Protein AF-A0A553FG33-F1 (afdb_monomer)

Solvent-accessible surface area (backbone atoms only — not comparable to full-atom values): 14093 Å² total; per-residue (Å²): 109,74,71,56,54,51,52,52,52,52,50,52,50,56,55,48,62,77,68,65,75,82,58,58,85,47,60,23,91,91,18,37,30,97,88,77,42,59,31,67,57,24,66,72,48,78,48,77,47,70,30,92,90,39,83,66,23,36,32,38,37,44,29,20,32,55,81,32,60,78,87,62,93,78,72,82,47,64,59,41,28,41,35,40,36,29,19,47,82,78,80,85,53,61,56,29,32,32,40,39,35,40,57,96,66,24,40,39,38,33,35,62,29,67,60,96,56,78,74,102,56,71,69,85,77,86,64,68,46,68,36,68,24,49,47,32,56,95,87,57,93,61,84,36,60,33,74,41,92,70,32,34,39,38,34,31,73,38,73,47,85,68,76,42,41,52,67,57,50,51,35,29,52,34,35,56,35,43,76,72,71,44,95,57,80,74,50,96,77,56,78,45,92,86,76,55,76,59,53,48,88,67,78,61,87,79,61,56,54,69,44,66,75,19,22,19,36,34,40,38,43,34,35,43,47,73,67,69,53,86,58,95,60,66,50,73,52,76,47,64,41,70,72,112

Structure (mmCIF, N/CA/C/O backbone):
data_AF-A0A553FG33-F1
#
_entry.id   AF-A0A553FG33-F1
#
loop_
_atom_site.group_PDB
_atom_site.id
_atom_site.type_symbol
_atom_site.label_atom_id
_atom_site.label_alt_id
_atom_site.label_comp_id
_atom_site.label_asym_id
_atom_site.label_entity_id
_atom_site.label_seq_id
_atom_site.pdbx_PDB_ins_code
_atom_site.Cartn_x
_atom_site.Cartn_y
_atom_site.Cartn_z
_atom_site.occupancy
_atom_site.B_iso_or_equiv
_atom_site.auth_seq_id
_atom_site.auth_comp_id
_atom_site.auth_asym_id
_atom_site.auth_atom_id
_atom_site.pdbx_PDB_model_num
ATOM 1 N N . MET A 1 1 ? -14.890 48.944 -16.637 1.00 65.31 1 MET A N 1
ATOM 2 C CA . MET A 1 1 ? -15.501 47.648 -16.260 1.00 65.31 1 MET A CA 1
ATOM 3 C C . MET A 1 1 ? -14.940 46.477 -17.067 1.00 65.31 1 MET A C 1
ATOM 5 O O . MET A 1 1 ? -14.286 45.647 -16.464 1.00 65.31 1 MET A O 1
ATOM 9 N N . LYS A 1 2 ? -15.056 46.432 -18.407 1.00 62.16 2 LYS A N 1
ATOM 10 C CA . LYS A 1 2 ? -14.550 45.297 -19.223 1.00 62.16 2 LYS A CA 1
ATOM 11 C C . LYS A 1 2 ? -13.050 44.976 -19.049 1.00 62.16 2 LYS A C 1
ATOM 13 O O . LYS A 1 2 ? -12.693 43.818 -18.908 1.00 62.16 2 LYS A O 1
ATOM 18 N N . LYS A 1 3 ? -12.184 45.998 -18.982 1.00 70.31 3 LYS A N 1
ATOM 19 C CA . LYS A 1 3 ? -10.731 45.824 -18.755 1.00 70.31 3 LYS A CA 1
ATOM 20 C C . LYS A 1 3 ? -10.382 45.314 -17.347 1.00 70.31 3 LYS A C 1
ATOM 22 O O . LYS A 1 3 ? -9.392 44.620 -17.187 1.00 70.31 3 LYS A O 1
ATOM 27 N N . LEU A 1 4 ? -11.208 45.643 -16.349 1.00 80.62 4 LEU A N 1
ATOM 28 C CA . LEU A 1 4 ? -11.033 45.193 -14.964 1.00 80.62 4 LEU A CA 1
ATOM 29 C C . LEU A 1 4 ? -11.436 43.718 -14.819 1.00 80.62 4 LEU A C 1
ATOM 31 O O . LEU A 1 4 ? -10.716 42.946 -14.205 1.00 80.62 4 LEU A O 1
ATOM 35 N N . ILE A 1 5 ? -12.549 43.326 -15.452 1.00 82.94 5 ILE A N 1
ATOM 36 C CA . ILE A 1 5 ? -13.019 41.933 -15.494 1.00 82.94 5 ILE A CA 1
ATOM 37 C C . ILE A 1 5 ? -11.994 41.044 -16.207 1.00 82.94 5 ILE A C 1
ATOM 39 O O . ILE A 1 5 ? -11.675 39.971 -15.713 1.00 82.94 5 ILE A O 1
ATOM 43 N N . LEU A 1 6 ? -11.425 41.513 -17.324 1.00 81.62 6 LEU A N 1
ATOM 44 C CA . LEU A 1 6 ? -10.378 40.778 -18.035 1.00 81.62 6 LEU A CA 1
ATOM 45 C C . LEU A 1 6 ? -9.100 40.634 -17.192 1.00 81.62 6 LEU A C 1
ATOM 47 O O . LEU A 1 6 ? -8.521 39.556 -17.155 1.00 81.62 6 LEU A O 1
ATOM 51 N N . GLY A 1 7 ? -8.688 41.689 -16.480 1.00 85.81 7 GLY A N 1
ATOM 52 C CA . GLY A 1 7 ? -7.535 41.628 -15.577 1.00 85.81 7 GLY A CA 1
ATOM 53 C C . GLY A 1 7 ? -7.727 40.634 -14.428 1.00 85.81 7 GLY A C 1
ATOM 54 O O . GLY A 1 7 ? -6.824 39.856 -14.142 1.00 85.81 7 GLY A O 1
ATOM 55 N N . LEU A 1 8 ? -8.917 40.608 -13.819 1.00 85.50 8 LEU A N 1
ATOM 56 C CA . LEU A 1 8 ? -9.257 39.653 -12.758 1.00 85.50 8 LEU A CA 1
ATOM 57 C C . LEU A 1 8 ? -9.347 38.213 -13.277 1.00 85.50 8 LEU A C 1
ATOM 59 O O . LEU A 1 8 ? -8.875 37.304 -12.605 1.00 85.50 8 LEU A O 1
ATOM 63 N N . ALA A 1 9 ? -9.896 38.002 -14.476 1.00 81.56 9 ALA A N 1
ATOM 64 C CA . ALA A 1 9 ? -9.969 36.679 -15.092 1.00 81.56 9 ALA A CA 1
ATOM 65 C C . ALA A 1 9 ? -8.578 36.121 -15.434 1.00 81.56 9 ALA A C 1
ATOM 67 O O . ALA A 1 9 ? -8.308 34.958 -15.161 1.00 81.56 9 ALA A O 1
ATOM 68 N N . VAL A 1 10 ? -7.678 36.952 -15.976 1.00 84.81 10 VAL A N 1
ATOM 69 C CA . VAL A 1 10 ? -6.287 36.552 -16.254 1.00 84.81 10 VAL A CA 1
ATOM 70 C C . VAL A 1 10 ? -5.537 36.260 -14.958 1.00 84.81 10 VAL A C 1
ATOM 72 O O . VAL A 1 10 ? -4.824 35.268 -14.884 1.00 84.81 10 VAL A O 1
ATOM 75 N N . MET A 1 11 ? -5.725 37.080 -13.923 1.00 82.44 11 MET A N 1
ATOM 76 C CA . MET A 1 11 ? -5.096 36.847 -12.625 1.00 82.44 11 MET A CA 1
ATOM 77 C C . MET A 1 11 ? -5.589 35.547 -11.984 1.00 82.44 11 MET A C 1
ATOM 79 O O . MET A 1 11 ? -4.760 34.775 -11.527 1.00 82.44 11 MET A O 1
ATOM 83 N N . ALA A 1 12 ? -6.897 35.267 -12.040 1.00 79.38 12 ALA A N 1
ATOM 84 C CA . ALA A 1 12 ? -7.474 34.009 -11.573 1.00 79.38 12 ALA A CA 1
ATOM 85 C C . ALA A 1 12 ? -6.917 32.792 -12.335 1.00 79.38 12 ALA A C 1
ATOM 87 O O . ALA A 1 12 ? -6.575 31.796 -11.705 1.00 79.38 12 ALA A O 1
ATOM 88 N N . LEU A 1 13 ? -6.763 32.895 -13.663 1.00 78.75 13 LEU A N 1
ATOM 89 C CA . LEU A 1 13 ? -6.174 31.847 -14.508 1.00 78.75 13 LEU A CA 1
ATOM 90 C C . LEU A 1 13 ? -4.700 31.589 -14.174 1.00 78.75 13 LEU A C 1
ATOM 92 O O . LEU A 1 13 ? -4.296 30.440 -14.011 1.00 78.75 13 LEU A O 1
ATOM 96 N N . VAL A 1 14 ? -3.908 32.654 -14.025 1.00 77.56 14 VAL A N 1
ATOM 97 C CA . VAL A 1 14 ? -2.491 32.557 -13.647 1.00 77.56 14 VAL A CA 1
ATOM 98 C C . VAL A 1 14 ? -2.345 31.967 -12.248 1.00 77.56 14 VAL A C 1
ATOM 100 O O . VAL A 1 14 ? -1.516 31.086 -12.055 1.00 77.56 14 VAL A O 1
ATOM 103 N N . THR A 1 15 ? -3.173 32.381 -11.283 1.00 70.88 15 THR A N 1
ATOM 104 C CA . THR A 1 15 ? -3.152 31.772 -9.949 1.00 70.88 15 THR A CA 1
ATOM 105 C C . THR A 1 15 ? -3.591 30.315 -9.996 1.00 70.88 15 THR A C 1
ATOM 107 O O . THR A 1 15 ? -2.937 29.493 -9.378 1.00 70.88 15 THR A O 1
ATOM 110 N N . SER A 1 16 ? -4.623 29.953 -10.768 1.00 63.88 16 SER A N 1
ATOM 111 C CA . SER A 1 16 ? -5.058 28.554 -10.869 1.00 63.88 16 SER A CA 1
ATOM 112 C C . SER A 1 16 ? -4.004 27.654 -11.515 1.00 63.88 16 SER A C 1
ATOM 114 O O . SER A 1 16 ? -3.802 26.543 -11.047 1.00 63.88 16 SER A O 1
ATOM 116 N N . GLY A 1 17 ? -3.267 28.144 -12.520 1.00 60.38 17 GLY A N 1
ATOM 117 C CA . GLY A 1 17 ? -2.183 27.386 -13.152 1.00 60.38 17 GLY A CA 1
ATOM 118 C C . GLY A 1 17 ? -0.986 27.119 -12.232 1.00 60.38 17 GLY A C 1
ATOM 119 O O . GLY A 1 17 ? -0.249 26.176 -12.479 1.00 60.38 17 GLY A O 1
ATOM 120 N N . LEU A 1 18 ? -0.811 27.899 -11.158 1.00 62.16 18 LEU A N 1
ATOM 121 C CA . LEU A 1 18 ? 0.213 27.651 -10.133 1.00 62.16 18 LEU A CA 1
ATOM 122 C C . LEU A 1 18 ? -0.193 26.568 -9.117 1.00 62.16 18 LEU A C 1
ATOM 124 O O . LEU A 1 18 ? 0.662 26.107 -8.369 1.00 62.16 18 LEU A O 1
ATOM 128 N N . TYR A 1 19 ? -1.473 26.180 -9.075 1.00 58.72 19 TYR A N 1
ATOM 129 C CA . TYR A 1 19 ? -2.010 25.178 -8.140 1.00 58.72 19 TYR A CA 1
ATOM 130 C C . TYR A 1 19 ? -2.533 23.912 -8.832 1.00 58.72 19 TYR A C 1
ATOM 132 O O . TYR A 1 19 ? -2.988 22.993 -8.158 1.00 58.72 19 TYR A O 1
ATOM 140 N N . LEU A 1 20 ? -2.471 23.844 -10.164 1.00 55.69 20 LEU A N 1
ATOM 141 C 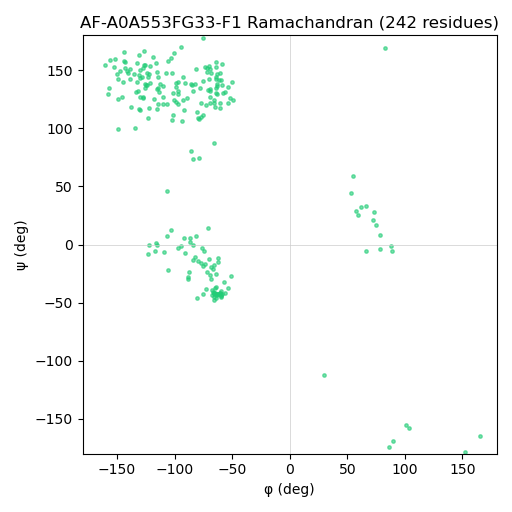CA . LEU A 1 20 ? -2.741 22.623 -10.916 1.00 55.69 20 LEU A CA 1
ATOM 142 C C . LEU A 1 20 ? -1.451 21.813 -10.997 1.00 55.69 20 LEU A C 1
ATOM 144 O O . LEU A 1 20 ? -0.731 21.880 -11.991 1.00 55.69 20 LEU A O 1
ATOM 148 N N . ILE A 1 21 ? -1.150 21.083 -9.928 1.00 58.88 21 ILE A N 1
ATOM 149 C CA . ILE A 1 21 ? -0.083 20.091 -9.958 1.00 58.88 21 ILE A CA 1
ATOM 150 C C . ILE A 1 21 ? -0.729 18.753 -10.298 1.00 58.88 21 ILE A C 1
ATOM 152 O O . ILE A 1 21 ? -1.477 18.195 -9.500 1.00 58.88 21 ILE A O 1
ATOM 156 N N . GLY A 1 22 ? -0.504 18.301 -11.529 1.00 52.34 22 GLY A N 1
ATOM 157 C CA . GLY A 1 22 ? -0.726 16.910 -11.893 1.00 52.34 22 GLY A CA 1
ATOM 158 C C . GLY A 1 22 ? 0.447 16.096 -11.370 1.00 52.34 22 GLY A C 1
ATOM 159 O O . GLY A 1 22 ? 1.591 16.524 -11.500 1.00 52.34 22 GLY A O 1
ATOM 160 N N . ALA A 1 23 ? 0.137 14.970 -10.757 1.00 52.75 23 ALA A N 1
ATOM 161 C CA . ALA A 1 23 ? 1.090 14.009 -10.251 1.00 52.75 23 ALA A CA 1
ATOM 162 C C . ALA A 1 23 ? 0.737 12.656 -10.857 1.00 52.75 23 ALA A C 1
ATOM 164 O O . ALA A 1 23 ? -0.442 12.293 -10.864 1.00 52.75 23 ALA A O 1
ATOM 165 N N . ASP A 1 24 ? 1.732 11.931 -11.347 1.00 51.56 24 ASP A N 1
ATOM 166 C CA . ASP A 1 24 ? 1.637 10.489 -11.522 1.00 51.56 24 ASP A CA 1
ATOM 167 C C . ASP A 1 24 ? 2.661 9.817 -10.596 1.00 51.56 24 ASP A C 1
ATOM 169 O O . ASP A 1 24 ? 3.655 10.437 -10.227 1.00 51.56 24 ASP A O 1
ATOM 173 N N . HIS A 1 25 ? 2.332 8.612 -10.123 1.00 65.12 25 HIS A N 1
ATOM 174 C CA . HIS A 1 25 ? 3.152 7.750 -9.261 1.00 65.12 25 HIS A CA 1
ATOM 175 C C . HIS A 1 25 ? 4.120 8.498 -8.310 1.00 65.12 25 HIS A C 1
ATOM 177 O O . HIS A 1 25 ? 3.677 9.203 -7.401 1.00 65.12 25 HIS A O 1
ATOM 183 N N . ILE A 1 26 ? 5.434 8.365 -8.547 1.00 65.00 26 ILE A N 1
ATOM 184 C CA . ILE A 1 26 ? 6.531 8.936 -7.751 1.00 65.00 26 ILE A CA 1
ATOM 185 C C . ILE A 1 26 ? 6.712 10.449 -7.968 1.00 65.00 26 ILE A C 1
ATOM 187 O O . ILE A 1 26 ? 7.321 11.121 -7.138 1.00 65.00 26 ILE A O 1
ATOM 191 N N . ASP A 1 27 ? 6.168 11.002 -9.056 1.00 55.69 27 ASP A N 1
ATOM 192 C CA . ASP A 1 27 ? 6.261 12.421 -9.417 1.00 55.69 27 ASP A CA 1
ATOM 193 C C . ASP A 1 27 ? 5.228 13.287 -8.673 1.00 55.69 27 ASP A C 1
ATOM 195 O O . ASP A 1 27 ? 5.110 14.497 -8.919 1.00 55.69 27 ASP A O 1
ATOM 199 N N . ALA A 1 28 ? 4.494 12.710 -7.711 1.00 63.22 28 ALA A N 1
ATOM 200 C CA . ALA A 1 28 ? 3.672 13.510 -6.822 1.00 63.22 28 ALA A CA 1
ATOM 201 C C . ALA A 1 28 ? 4.529 14.443 -5.954 1.00 63.22 28 ALA A C 1
ATOM 203 O O . ALA A 1 28 ? 5.534 14.028 -5.363 1.00 63.22 28 ALA A O 1
ATOM 204 N N . PRO A 1 29 ? 4.141 15.727 -5.822 1.00 58.47 29 PRO A N 1
ATOM 205 C CA . PRO A 1 29 ? 4.843 16.643 -4.940 1.00 58.47 29 PRO A CA 1
ATOM 206 C C . PRO A 1 29 ? 4.940 16.057 -3.534 1.00 58.47 29 PRO A C 1
ATOM 208 O O . PRO A 1 29 ? 3.919 15.802 -2.902 1.00 58.47 29 PRO A O 1
ATOM 211 N N . ALA A 1 30 ? 6.173 15.913 -3.048 1.00 64.00 30 ALA A N 1
ATOM 212 C CA . ALA A 1 30 ? 6.521 15.415 -1.716 1.00 64.00 30 ALA A CA 1
ATOM 213 C C . ALA A 1 30 ? 6.472 13.891 -1.485 1.00 64.00 30 ALA A C 1
ATOM 215 O O . ALA A 1 30 ? 6.684 13.497 -0.340 1.00 64.00 30 ALA A O 1
ATOM 216 N N . VAL A 1 31 ? 6.288 13.047 -2.515 1.00 68.06 31 VAL A N 1
ATOM 217 C CA . VAL A 1 31 ? 6.378 11.576 -2.348 1.00 68.06 31 VAL A CA 1
ATOM 218 C C . VAL A 1 31 ? 7.658 10.959 -2.921 1.00 68.06 31 VAL A C 1
ATOM 220 O O . VAL A 1 31 ? 8.089 9.924 -2.425 1.00 68.06 31 VAL A O 1
ATOM 223 N N . GLY A 1 32 ? 8.339 11.610 -3.867 1.00 64.94 32 GLY A N 1
ATOM 224 C CA . GLY A 1 32 ? 9.633 11.143 -4.365 1.00 64.94 32 GLY A CA 1
ATOM 225 C C . GLY A 1 32 ? 10.077 11.811 -5.665 1.00 64.94 32 GLY A C 1
ATOM 226 O O . GLY A 1 32 ? 9.586 12.871 -6.050 1.00 64.94 32 GLY A O 1
ATOM 227 N N . SER A 1 33 ? 11.075 11.202 -6.303 1.00 66.88 33 SER A N 1
ATOM 228 C CA . SER A 1 33 ? 11.439 11.385 -7.714 1.00 66.88 33 SER A CA 1
ATOM 229 C C . SER A 1 33 ? 12.275 10.185 -8.139 1.00 66.88 33 SER A C 1
ATOM 231 O O . SER A 1 33 ? 13.010 9.635 -7.319 1.00 66.88 33 SER A O 1
ATOM 233 N N . LEU A 1 34 ? 12.286 9.858 -9.433 1.00 61.75 34 LEU A N 1
ATOM 234 C CA . LEU A 1 34 ? 13.209 8.866 -9.993 1.00 61.75 34 LEU A CA 1
ATOM 235 C C . LEU A 1 34 ? 14.686 9.124 -9.617 1.00 61.75 34 LEU A C 1
ATOM 237 O O . LEU A 1 34 ? 15.481 8.197 -9.532 1.00 61.75 34 LEU A O 1
ATOM 241 N N . THR A 1 35 ? 15.063 10.382 -9.357 1.00 61.16 35 THR A N 1
ATOM 242 C CA . THR A 1 35 ? 16.445 10.758 -8.996 1.00 61.16 35 THR A CA 1
ATOM 243 C C . THR A 1 35 ? 16.748 10.700 -7.500 1.00 61.16 35 THR A C 1
ATOM 245 O O . THR A 1 35 ? 17.904 10.519 -7.120 1.00 61.16 35 THR A O 1
ATOM 248 N N . THR A 1 36 ? 15.741 10.889 -6.645 1.00 66.38 36 THR A N 1
ATOM 249 C CA . THR A 1 36 ? 15.911 10.952 -5.183 1.00 66.38 36 THR A CA 1
ATOM 250 C C . THR A 1 36 ? 15.355 9.731 -4.459 1.00 66.38 36 THR A C 1
ATOM 252 O O . THR A 1 36 ? 15.560 9.617 -3.254 1.00 66.38 36 THR A O 1
ATOM 255 N N . GLY A 1 37 ? 14.679 8.836 -5.180 1.00 67.31 37 GLY A N 1
ATOM 256 C CA . GLY A 1 37 ? 13.988 7.681 -4.627 1.00 67.31 37 GLY A CA 1
ATOM 257 C C . GLY A 1 37 ? 12.594 8.010 -4.091 1.00 67.31 37 GLY A C 1
ATOM 258 O O . GLY A 1 37 ? 12.194 9.174 -3.970 1.00 67.31 37 GLY A O 1
ATOM 259 N N . SER A 1 38 ? 11.871 6.934 -3.801 1.00 75.44 38 SER A N 1
ATOM 260 C CA . SER A 1 38 ? 10.546 6.902 -3.187 1.00 75.44 38 SER A CA 1
ATOM 261 C C . SER A 1 38 ? 10.644 7.208 -1.684 1.00 75.44 38 SER A C 1
ATOM 263 O O . SER A 1 38 ? 11.590 6.786 -1.015 1.00 75.44 38 SER A O 1
ATOM 265 N N . THR A 1 39 ? 9.701 7.973 -1.134 1.00 84.06 39 THR A N 1
ATOM 266 C CA . THR A 1 39 ? 9.605 8.220 0.317 1.00 84.06 39 THR A CA 1
ATOM 267 C C . THR A 1 39 ? 8.640 7.234 0.970 1.00 84.06 39 THR A C 1
ATOM 269 O O . THR A 1 39 ? 7.858 6.572 0.300 1.00 84.06 39 THR A O 1
ATOM 272 N N . ALA A 1 40 ? 8.601 7.188 2.304 1.00 85.75 40 ALA A N 1
ATOM 273 C CA . ALA A 1 40 ? 7.579 6.411 3.006 1.00 85.75 40 ALA A CA 1
ATOM 274 C C . ALA A 1 40 ? 6.140 6.901 2.726 1.00 85.75 40 ALA A C 1
ATOM 276 O O . ALA A 1 40 ? 5.197 6.179 3.024 1.00 85.75 40 ALA A O 1
ATOM 277 N N . ALA A 1 41 ? 5.932 8.100 2.175 1.00 88.44 41 ALA A N 1
ATOM 278 C CA . ALA A 1 41 ? 4.603 8.559 1.771 1.00 88.44 41 ALA A CA 1
ATOM 279 C C . ALA A 1 41 ? 4.195 8.071 0.369 1.00 88.44 41 ALA A C 1
ATOM 281 O O . ALA A 1 41 ? 3.027 8.173 0.016 1.00 88.44 41 ALA A O 1
ATOM 282 N N . ASP A 1 42 ? 5.126 7.550 -0.429 1.00 88.50 42 ASP A N 1
ATOM 283 C CA . ASP A 1 42 ? 4.847 7.077 -1.783 1.00 88.50 42 ASP A CA 1
ATOM 284 C C . ASP A 1 42 ? 4.217 5.689 -1.746 1.00 88.50 42 ASP A C 1
ATOM 286 O O . ASP A 1 42 ? 4.870 4.701 -1.401 1.00 88.50 42 ASP A O 1
ATOM 290 N N . ILE A 1 43 ? 2.930 5.637 -2.073 1.00 90.56 43 ILE A N 1
ATOM 291 C CA . ILE A 1 43 ? 2.188 4.391 -2.227 1.00 90.56 43 ILE A CA 1
ATOM 292 C C . ILE A 1 43 ? 2.511 3.835 -3.605 1.00 90.56 43 ILE A C 1
ATOM 294 O O . ILE A 1 43 ? 2.122 4.425 -4.611 1.00 90.56 43 ILE A O 1
ATOM 298 N N . THR A 1 44 ? 3.182 2.687 -3.644 1.00 88.50 44 THR A N 1
ATOM 299 C CA . THR A 1 44 ? 3.508 2.022 -4.909 1.00 88.50 44 THR A CA 1
ATOM 300 C C . THR A 1 44 ? 2.308 1.239 -5.415 1.00 88.50 44 THR A C 1
ATOM 302 O O . THR A 1 44 ? 1.906 1.382 -6.565 1.00 88.50 44 THR A O 1
ATOM 305 N N . ASP A 1 45 ? 1.662 0.479 -4.524 1.00 90.38 45 ASP A N 1
ATOM 306 C CA . ASP A 1 45 ? 0.571 -0.417 -4.890 1.00 90.38 45 ASP A CA 1
ATOM 307 C C . ASP A 1 45 ? -0.466 -0.554 -3.781 1.00 90.38 45 ASP A C 1
ATOM 309 O O . ASP A 1 45 ? -0.167 -0.548 -2.581 1.00 90.38 45 ASP A O 1
ATOM 313 N N . TYR A 1 46 ? -1.707 -0.773 -4.207 1.00 94.94 46 TYR A N 1
ATOM 314 C CA . TYR A 1 46 ? -2.824 -1.077 -3.329 1.00 94.94 46 TYR A CA 1
ATOM 315 C C . TYR A 1 46 ? -3.578 -2.309 -3.818 1.00 94.94 46 TYR A C 1
ATOM 317 O O . TYR A 1 46 ? -4.033 -2.369 -4.961 1.00 94.94 46 TYR A O 1
ATOM 325 N N . PHE A 1 47 ? -3.763 -3.277 -2.921 1.00 96.06 47 PHE A N 1
ATOM 326 C CA . PHE A 1 47 ? -4.512 -4.499 -3.194 1.00 96.06 47 PHE A CA 1
ATOM 327 C C . PHE A 1 47 ? -5.682 -4.633 -2.222 1.00 96.06 47 PHE A C 1
ATOM 329 O O . PHE A 1 47 ? -5.538 -4.409 -1.020 1.00 96.06 47 PHE A O 1
ATOM 336 N N . ALA A 1 48 ? -6.829 -5.070 -2.737 1.00 97.06 48 ALA A N 1
ATOM 337 C CA . ALA A 1 48 ? -8.013 -5.392 -1.951 1.00 97.06 48 ALA A CA 1
ATOM 338 C C . ALA A 1 48 ? -8.644 -6.679 -2.492 1.00 97.06 48 ALA A C 1
ATOM 340 O O . ALA A 1 48 ? -9.046 -6.738 -3.655 1.00 97.06 48 ALA A O 1
ATOM 341 N N . PHE A 1 49 ? -8.711 -7.729 -1.674 1.00 96.81 49 PHE A N 1
ATOM 342 C CA . PHE A 1 49 ? -9.207 -9.036 -2.112 1.00 96.81 49 PHE A CA 1
ATOM 343 C C . PHE A 1 49 ? -9.837 -9.838 -0.971 1.00 96.81 49 PHE A C 1
ATOM 345 O O . PHE A 1 49 ? -9.604 -9.585 0.208 1.00 96.81 49 PHE A O 1
ATOM 352 N N . GLU A 1 50 ? -10.670 -10.820 -1.312 1.00 96.94 50 GLU A N 1
ATOM 353 C CA . GLU A 1 50 ? -11.184 -11.790 -0.341 1.00 96.94 50 GLU A CA 1
ATOM 354 C C . GLU A 1 50 ? -10.054 -12.705 0.134 1.00 96.94 50 GLU A C 1
ATOM 356 O O . GLU A 1 50 ? -9.316 -13.252 -0.685 1.00 96.94 50 GLU A O 1
ATOM 361 N N . SER A 1 51 ? -9.929 -12.893 1.450 1.00 97.69 51 SER A N 1
ATOM 362 C CA . SER A 1 51 ? -8.870 -13.734 2.009 1.00 97.69 51 SER A CA 1
ATOM 363 C C . SER A 1 51 ? -9.005 -15.174 1.491 1.00 97.69 51 SER A C 1
ATOM 365 O O . SER A 1 51 ? -10.025 -15.823 1.737 1.00 97.69 51 SER A O 1
ATOM 367 N N . PRO A 1 52 ? -7.975 -15.733 0.826 1.00 97.00 52 PRO A N 1
ATOM 368 C CA . PRO A 1 52 ? -8.019 -17.118 0.356 1.00 97.00 52 PRO A CA 1
ATOM 369 C C . PRO A 1 52 ? -7.998 -18.125 1.515 1.00 97.00 52 PRO A C 1
ATOM 371 O O . PRO A 1 5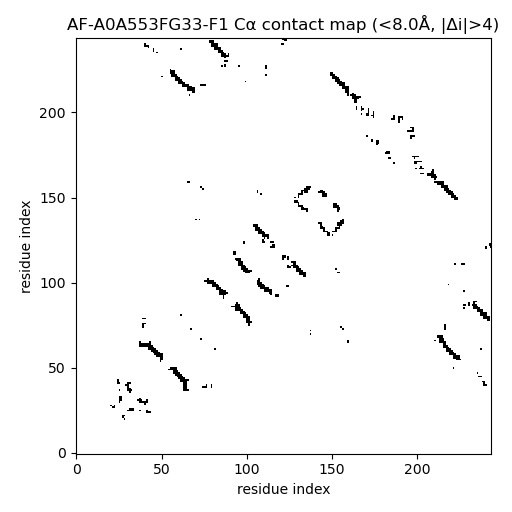2 ? -8.379 -19.281 1.340 1.00 97.00 52 PRO A O 1
ATOM 374 N N . ALA A 1 53 ? -7.549 -17.699 2.701 1.00 96.94 53 ALA A N 1
ATOM 375 C CA . ALA A 1 53 ? -7.542 -18.508 3.914 1.00 96.94 53 ALA A CA 1
ATOM 376 C C . ALA A 1 53 ? -8.860 -18.406 4.701 1.00 96.94 53 ALA A C 1
ATOM 378 O O . ALA A 1 53 ? -9.183 -19.317 5.467 1.00 96.94 53 ALA A O 1
ATOM 379 N N . ASN A 1 54 ? -9.617 -17.318 4.522 1.00 97.25 54 ASN A N 1
ATOM 380 C CA . ASN A 1 54 ? -10.882 -17.084 5.204 1.00 97.25 54 ASN A CA 1
ATOM 381 C C . ASN A 1 54 ? -11.852 -16.259 4.342 1.00 97.25 54 ASN A C 1
ATOM 383 O O . ASN A 1 54 ? -11.819 -15.032 4.350 1.00 97.25 54 ASN A O 1
ATOM 387 N N . SER A 1 55 ? -12.796 -16.926 3.678 1.00 96.81 55 SER A N 1
ATOM 388 C CA . SER A 1 55 ? -13.788 -16.275 2.810 1.00 96.81 55 SER A CA 1
ATOM 389 C C . SER A 1 55 ? -14.721 -15.289 3.528 1.00 96.81 55 SER A C 1
ATOM 391 O O . SER A 1 55 ? -15.441 -14.543 2.866 1.00 96.81 55 SER A O 1
ATOM 393 N N . ASP A 1 56 ? -14.741 -15.265 4.864 1.00 96.81 56 ASP A N 1
ATOM 394 C CA . ASP A 1 56 ? -15.501 -14.285 5.650 1.00 96.81 56 ASP A CA 1
ATOM 395 C C . ASP A 1 56 ? -14.721 -12.985 5.905 1.00 96.81 56 ASP A C 1
ATOM 397 O O . ASP A 1 56 ? -15.246 -12.077 6.553 1.00 96.81 56 ASP A O 1
ATOM 401 N N . ASN A 1 57 ? -13.504 -12.865 5.367 1.00 98.12 57 ASN A N 1
ATOM 402 C CA . ASN A 1 57 ? -12.630 -11.709 5.525 1.00 98.12 57 ASN A CA 1
ATOM 403 C C . ASN A 1 57 ? -12.245 -11.070 4.180 1.00 98.12 57 ASN A C 1
ATOM 405 O O . ASN A 1 57 ? -12.169 -11.734 3.142 1.00 98.12 57 ASN A O 1
ATOM 409 N N . TYR A 1 58 ? -11.940 -9.774 4.227 1.00 98.00 58 TYR A N 1
ATOM 410 C CA . TYR A 1 58 ? -11.197 -9.069 3.182 1.00 98.00 58 TYR A CA 1
ATOM 411 C C . TYR A 1 58 ? -9.787 -8.745 3.671 1.00 98.00 58 TYR A C 1
ATOM 413 O O . TYR A 1 58 ? -9.586 -8.491 4.858 1.00 98.00 58 TYR A O 1
ATOM 421 N N . VAL A 1 59 ? -8.832 -8.736 2.747 1.00 98.50 59 VAL A N 1
ATOM 422 C CA . VAL A 1 59 ? -7.445 -8.326 2.955 1.00 98.50 59 VAL A CA 1
ATOM 423 C C . VAL A 1 59 ? -7.196 -7.058 2.159 1.00 98.50 59 VAL A C 1
ATOM 425 O O . VAL A 1 59 ? -7.503 -6.999 0.969 1.00 98.50 59 VAL A O 1
ATOM 428 N N . PHE A 1 60 ? -6.608 -6.075 2.825 1.00 98.62 60 PHE A N 1
ATOM 429 C CA . PHE A 1 60 ? -6.094 -4.858 2.225 1.00 98.62 60 PHE A CA 1
ATOM 430 C C . PHE A 1 60 ? -4.579 -4.818 2.382 1.00 98.62 60 PHE A C 1
ATOM 432 O O . PHE A 1 60 ? -4.062 -5.096 3.467 1.00 98.62 60 PHE A O 1
ATOM 439 N N . VAL A 1 61 ? -3.876 -4.465 1.312 1.00 98.19 61 VAL A N 1
ATOM 440 C CA . VAL A 1 61 ? -2.419 -4.325 1.299 1.00 98.19 61 VAL A CA 1
ATOM 441 C C . VAL A 1 61 ? -2.074 -2.955 0.743 1.00 98.19 61 VAL A C 1
ATOM 443 O O . VAL A 1 61 ? -2.544 -2.607 -0.334 1.00 98.19 61 VAL A O 1
ATOM 446 N N . CYS A 1 62 ? -1.268 -2.199 1.480 1.00 97.25 62 CYS A N 1
ATOM 447 C CA . CYS A 1 62 ? -0.658 -0.955 1.025 1.00 97.25 62 CYS A CA 1
ATOM 448 C C . CYS A 1 62 ? 0.856 -1.161 0.984 1.00 97.25 62 CYS A C 1
ATOM 450 O O . CYS A 1 62 ? 1.458 -1.424 2.032 1.00 97.25 62 CYS A O 1
ATOM 452 N N . ASN A 1 63 ? 1.433 -1.080 -0.211 1.00 95.19 63 ASN A N 1
ATOM 453 C CA . ASN A 1 63 ? 2.872 -1.094 -0.426 1.00 95.19 63 ASN A CA 1
ATOM 454 C C . ASN A 1 63 ? 3.386 0.337 -0.559 1.00 95.19 63 ASN A C 1
ATOM 456 O O . ASN A 1 63 ? 2.735 1.181 -1.175 1.00 95.19 63 ASN A O 1
ATOM 460 N N . VAL A 1 64 ? 4.546 0.601 0.030 1.00 92.62 64 VAL A N 1
ATOM 461 C CA . VAL A 1 64 ? 5.197 1.911 0.029 1.00 92.62 64 VAL A CA 1
ATOM 462 C C . VAL A 1 64 ? 6.703 1.750 -0.062 1.00 92.62 64 VAL A C 1
ATOM 464 O O . VAL A 1 64 ? 7.228 0.721 0.359 1.00 92.62 64 VAL A O 1
ATOM 467 N N . LEU A 1 65 ? 7.415 2.784 -0.510 1.00 87.81 65 LEU A N 1
ATOM 468 C CA . LEU A 1 65 ? 8.883 2.751 -0.569 1.00 87.81 65 LEU A CA 1
ATOM 469 C C . LEU A 1 65 ? 9.376 1.534 -1.388 1.00 87.81 65 LEU A C 1
ATOM 471 O O . LEU A 1 65 ? 10.062 0.645 -0.880 1.00 87.81 65 LEU A O 1
ATOM 475 N N . GLY A 1 66 ? 8.953 1.462 -2.652 1.00 85.19 66 GLY A N 1
ATOM 476 C CA . GLY A 1 66 ? 9.322 0.371 -3.561 1.00 85.19 66 GLY A CA 1
ATOM 477 C C . GLY A 1 66 ? 10.751 0.470 -4.087 1.00 85.19 66 GLY A C 1
ATOM 478 O O . GLY A 1 66 ? 11.471 1.436 -3.817 1.00 85.19 66 GLY A O 1
ATOM 479 N N . LEU A 1 67 ? 11.138 -0.535 -4.876 1.00 82.94 67 LEU A N 1
ATOM 480 C CA . LEU A 1 67 ? 12.443 -0.630 -5.544 1.00 82.94 67 LEU A CA 1
ATOM 481 C C . LEU A 1 67 ? 13.656 -0.583 -4.592 1.00 82.94 67 LEU A C 1
ATOM 483 O O . LEU A 1 67 ? 14.738 -0.128 -4.969 1.00 82.94 67 LEU A O 1
ATOM 487 N N . SER A 1 68 ? 13.492 -1.051 -3.353 1.00 86.69 68 SER A N 1
ATOM 488 C CA . SER A 1 68 ? 14.576 -1.099 -2.364 1.00 86.69 68 SER A CA 1
ATOM 489 C C . SER A 1 68 ? 15.454 -2.328 -2.566 1.00 86.69 68 SER A C 1
ATOM 491 O O . SER A 1 68 ? 14.942 -3.428 -2.787 1.00 86.69 68 SER A O 1
ATOM 493 N N . ALA A 1 69 ? 16.775 -2.184 -2.452 1.00 88.06 69 ALA A N 1
ATOM 494 C CA . ALA A 1 69 ? 17.676 -3.308 -2.673 1.00 88.06 69 ALA A CA 1
ATOM 495 C C . ALA A 1 69 ? 17.592 -4.334 -1.522 1.00 88.06 69 ALA A C 1
ATOM 497 O O . ALA A 1 69 ? 17.329 -3.970 -0.367 1.00 88.06 69 ALA A O 1
ATOM 498 N N . PRO A 1 70 ? 17.863 -5.626 -1.789 1.00 84.19 70 PRO A N 1
ATOM 499 C CA . PRO A 1 70 ? 17.997 -6.632 -0.744 1.00 84.19 70 PRO A CA 1
ATOM 500 C C . PRO A 1 70 ? 18.933 -6.201 0.390 1.00 84.19 70 PRO A C 1
ATOM 502 O O . PRO A 1 70 ? 20.115 -5.929 0.182 1.00 84.19 70 PRO A O 1
ATOM 505 N N . GLY A 1 71 ? 18.419 -6.227 1.620 1.00 83.56 71 GLY A N 1
ATOM 506 C CA . GLY A 1 71 ? 19.197 -5.922 2.822 1.00 83.56 71 GLY A CA 1
ATOM 507 C C . GLY A 1 71 ? 19.241 -4.444 3.212 1.00 83.56 71 GLY A C 1
ATOM 508 O O . GLY A 1 71 ? 19.820 -4.142 4.258 1.00 83.56 71 GLY A O 1
ATOM 509 N N . ASP A 1 72 ? 18.614 -3.553 2.440 1.00 87.12 72 ASP A N 1
ATOM 510 C CA . ASP A 1 72 ? 18.443 -2.156 2.833 1.00 87.12 72 ASP A CA 1
ATOM 511 C C . ASP A 1 72 ? 17.572 -2.047 4.093 1.00 87.12 72 ASP A C 1
ATOM 513 O O . ASP A 1 72 ? 16.477 -2.602 4.176 1.00 87.12 72 ASP A O 1
ATOM 517 N N . ASP A 1 73 ? 18.048 -1.306 5.096 1.00 85.06 73 ASP A N 1
ATOM 518 C CA . ASP A 1 73 ? 17.306 -1.063 6.340 1.00 85.06 73 ASP A CA 1
ATOM 519 C C . ASP A 1 73 ? 16.246 0.029 6.123 1.00 85.06 73 ASP A C 1
ATOM 521 O O . ASP A 1 73 ? 16.420 1.188 6.505 1.00 85.06 73 ASP A O 1
ATOM 525 N N . ILE A 1 74 ? 15.165 -0.343 5.437 1.00 86.69 74 ILE A N 1
ATOM 526 C CA . ILE A 1 74 ? 14.018 0.523 5.157 1.00 86.69 74 ILE A CA 1
ATOM 527 C C . ILE A 1 74 ? 13.022 0.519 6.321 1.00 86.69 74 ILE A C 1
ATOM 529 O O . ILE A 1 74 ? 12.696 -0.520 6.903 1.00 86.69 74 ILE A O 1
ATOM 533 N N . THR A 1 75 ? 12.503 1.699 6.665 1.00 90.44 75 THR A N 1
ATOM 534 C CA . THR A 1 75 ? 11.578 1.878 7.792 1.00 90.44 75 THR A CA 1
ATOM 535 C C . THR A 1 75 ? 10.399 2.768 7.432 1.00 90.44 75 THR A C 1
ATOM 537 O O . THR A 1 75 ? 10.564 3.748 6.710 1.00 90.44 75 THR A O 1
ATOM 540 N N . PHE A 1 76 ? 9.236 2.486 8.018 1.00 94.31 76 PHE A N 1
ATOM 541 C CA . PHE A 1 76 ? 8.091 3.395 7.983 1.00 94.31 76 PHE A CA 1
ATOM 542 C C . PHE A 1 76 ? 8.393 4.722 8.692 1.00 94.31 76 PHE A C 1
ATOM 544 O O . PHE A 1 76 ? 9.093 4.742 9.707 1.00 94.31 76 PHE A O 1
ATOM 551 N N . ASP A 1 77 ? 7.801 5.808 8.197 1.00 92.94 77 ASP A N 1
ATOM 552 C CA . ASP A 1 77 ? 7.852 7.123 8.835 1.00 92.94 77 ASP A CA 1
ATOM 553 C C . ASP A 1 77 ? 6.758 7.235 9.918 1.00 92.94 77 ASP A C 1
ATOM 555 O O . ASP A 1 77 ? 5.602 6.872 9.697 1.00 92.94 77 ASP A O 1
ATOM 559 N N . GLU A 1 78 ? 7.115 7.713 11.116 1.00 94.50 78 GLU A N 1
ATOM 560 C CA . GLU A 1 78 ? 6.164 7.888 12.226 1.00 94.50 78 GLU A CA 1
ATOM 561 C C . GLU A 1 78 ? 5.207 9.077 12.031 1.00 94.50 78 GLU A C 1
ATOM 563 O O . GLU A 1 78 ? 4.175 9.145 12.716 1.00 94.50 78 GLU A O 1
ATOM 568 N N . ASP A 1 79 ? 5.537 9.994 11.119 1.00 91.56 79 ASP A N 1
ATOM 569 C CA . ASP A 1 79 ? 4.724 11.163 10.782 1.00 91.56 79 ASP A CA 1
ATOM 570 C C . ASP A 1 79 ? 3.742 10.889 9.627 1.00 91.56 79 ASP A C 1
ATOM 572 O O . ASP A 1 79 ? 2.839 11.696 9.383 1.00 91.56 79 ASP A O 1
ATOM 576 N N . VAL A 1 80 ? 3.845 9.719 8.981 1.00 92.81 80 VAL A N 1
ATOM 577 C CA . VAL A 1 80 ? 2.938 9.264 7.919 1.00 92.81 80 VAL A CA 1
ATOM 578 C C . VAL A 1 80 ? 1.883 8.300 8.473 1.00 92.81 80 VAL A C 1
ATOM 580 O O . VAL A 1 80 ? 2.159 7.381 9.250 1.00 92.81 80 VAL A O 1
ATOM 583 N N . MET A 1 81 ? 0.638 8.514 8.054 1.00 95.19 81 MET A N 1
ATOM 584 C CA . MET A 1 81 ? -0.489 7.609 8.249 1.00 95.19 81 MET A CA 1
ATOM 585 C C . MET A 1 81 ? -0.962 7.100 6.891 1.00 95.19 81 MET A C 1
ATOM 587 O O . MET A 1 81 ? -1.175 7.899 5.984 1.00 95.19 81 MET A O 1
ATOM 591 N N 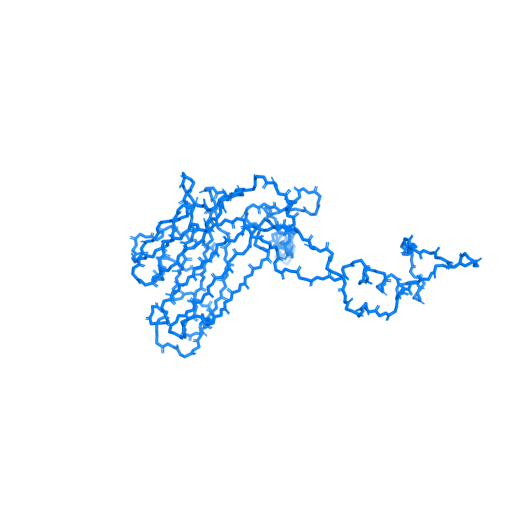. TYR A 1 82 ? -1.187 5.794 6.775 1.00 96.69 82 TYR A N 1
ATOM 592 C CA . TYR A 1 82 ? -1.893 5.220 5.631 1.00 96.69 82 TYR A CA 1
ATOM 593 C C . TYR A 1 82 ? -3.344 4.982 6.016 1.00 96.69 82 TYR A C 1
ATOM 595 O O . TYR A 1 82 ? -3.625 4.284 6.995 1.00 96.69 82 TYR A O 1
ATOM 603 N N . GLU A 1 83 ? -4.261 5.569 5.263 1.00 97.75 83 GLU A N 1
ATOM 604 C CA . GLU A 1 83 ? -5.694 5.447 5.481 1.00 97.75 83 GLU A CA 1
ATOM 605 C C . GLU A 1 83 ? -6.332 4.719 4.309 1.00 97.75 83 GLU A C 1
ATOM 607 O O . GLU A 1 83 ? -6.228 5.152 3.167 1.00 97.75 83 GLU A O 1
ATOM 612 N N . ILE A 1 84 ? -6.982 3.596 4.601 1.00 98.19 84 ILE A N 1
ATOM 613 C CA . ILE A 1 84 ? -7.847 2.910 3.650 1.00 98.19 84 ILE A CA 1
ATOM 614 C C . ILE A 1 84 ? -9.255 3.436 3.867 1.00 98.19 84 ILE A C 1
ATOM 616 O O . ILE A 1 84 ? -9.857 3.217 4.922 1.00 98.19 84 ILE A O 1
ATOM 620 N N . ASN A 1 85 ? -9.765 4.089 2.841 1.00 98.00 85 ASN A N 1
ATOM 621 C CA . ASN A 1 85 ? -11.106 4.624 2.760 1.00 98.00 85 ASN A CA 1
ATOM 622 C C . ASN A 1 85 ? -12.041 3.588 2.141 1.00 98.00 85 ASN A C 1
ATOM 624 O O . ASN A 1 85 ? -11.667 2.889 1.197 1.00 98.00 85 ASN A O 1
ATOM 628 N N . ILE A 1 86 ? -13.249 3.464 2.685 1.00 97.81 86 ILE A N 1
ATOM 629 C CA . ILE A 1 86 ? -14.250 2.485 2.260 1.00 97.81 86 ILE A CA 1
ATOM 630 C C . ILE A 1 86 ? -15.579 3.207 2.065 1.00 97.81 86 ILE A C 1
ATOM 632 O O . ILE A 1 86 ? -16.168 3.692 3.028 1.00 97.81 86 ILE A O 1
ATOM 636 N N . ASP A 1 87 ? -16.066 3.216 0.830 1.00 97.06 87 ASP A N 1
ATOM 637 C CA . ASP A 1 87 ? -17.409 3.661 0.452 1.00 97.06 87 ASP A CA 1
ATOM 638 C C . ASP A 1 87 ? -18.283 2.418 0.247 1.00 97.06 87 ASP A C 1
ATOM 640 O O . ASP A 1 87 ? -18.067 1.626 -0.677 1.00 97.06 87 ASP A O 1
ATOM 644 N N . ASN A 1 88 ? -19.259 2.218 1.130 1.00 95.88 88 ASN A N 1
ATOM 645 C CA . ASN A 1 88 ? -20.181 1.087 1.083 1.00 95.88 88 ASN A CA 1
ATOM 646 C C . ASN A 1 88 ? -21.592 1.477 0.619 1.00 95.88 88 ASN A C 1
ATOM 648 O O . ASN A 1 88 ? -22.487 0.622 0.638 1.00 95.88 88 ASN A O 1
ATOM 652 N N . ASN A 1 89 ? -21.789 2.719 0.169 1.00 95.31 89 ASN A N 1
ATOM 653 C CA . ASN A 1 89 ? -23.082 3.251 -0.251 1.00 95.31 89 ASN A CA 1
ATOM 654 C C . ASN A 1 89 ? -23.091 3.799 -1.705 1.00 95.31 89 ASN A C 1
ATOM 656 O O . ASN A 1 89 ? -24.170 4.037 -2.259 1.00 95.31 89 ASN A O 1
ATOM 660 N N . ALA A 1 90 ? -21.918 3.883 -2.340 1.00 94.06 90 ALA A N 1
ATOM 661 C CA . ALA A 1 90 ? -21.650 4.354 -3.697 1.00 94.06 90 ALA A CA 1
ATOM 662 C C . ALA A 1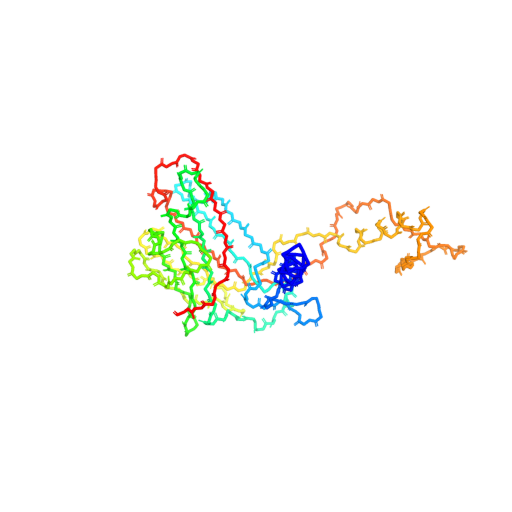 90 ? -21.913 5.854 -3.945 1.00 94.06 90 ALA A C 1
ATOM 664 O O . ALA A 1 90 ? -22.305 6.237 -5.056 1.00 94.06 90 ALA A O 1
ATOM 665 N N . ASP A 1 91 ? -21.703 6.714 -2.947 1.00 94.94 91 ASP A N 1
ATOM 666 C CA . ASP A 1 91 ? -21.753 8.174 -3.095 1.00 94.94 91 ASP A CA 1
ATOM 667 C C . ASP A 1 91 ? -20.379 8.823 -3.361 1.00 94.94 91 ASP A C 1
ATOM 669 O O . ASP A 1 91 ? -20.318 10.022 -3.655 1.00 94.94 91 ASP A O 1
ATOM 673 N N . ASN A 1 92 ? -19.308 8.022 -3.407 1.00 93.62 92 ASN A N 1
ATOM 674 C CA . ASN A 1 92 ? -17.909 8.445 -3.508 1.00 93.62 92 ASN A CA 1
ATOM 675 C C . ASN A 1 92 ? -17.442 9.283 -2.307 1.00 93.62 92 ASN A C 1
ATOM 677 O O . ASN A 1 92 ? -16.612 10.182 -2.462 1.00 93.62 92 ASN A O 1
ATOM 681 N N . VAL A 1 93 ? -17.995 9.004 -1.130 1.00 95.50 93 VAL A N 1
ATOM 682 C CA . VAL A 1 93 ? -17.545 9.507 0.165 1.00 95.50 93 VAL A CA 1
ATOM 683 C C . VAL A 1 93 ? -17.299 8.305 1.068 1.00 95.50 93 VAL A C 1
ATOM 685 O O . VAL A 1 93 ? -18.050 7.335 1.076 1.00 95.50 93 VAL A O 1
ATOM 688 N N . GLU A 1 94 ? -16.209 8.336 1.818 1.00 96.75 94 GLU A N 1
ATOM 689 C CA . GLU A 1 94 ? -15.866 7.262 2.731 1.00 96.75 94 GLU A CA 1
ATOM 690 C C . GLU A 1 94 ? -16.890 7.152 3.875 1.00 96.75 94 GLU A C 1
ATOM 692 O O . GLU A 1 94 ? -17.148 8.089 4.632 1.00 96.75 94 GLU A O 1
ATOM 697 N N . ASP A 1 95 ? -17.469 5.963 4.017 1.00 97.12 95 ASP A N 1
ATOM 698 C CA . ASP A 1 95 ? -18.350 5.596 5.124 1.00 97.12 95 ASP A CA 1
ATOM 699 C C . AS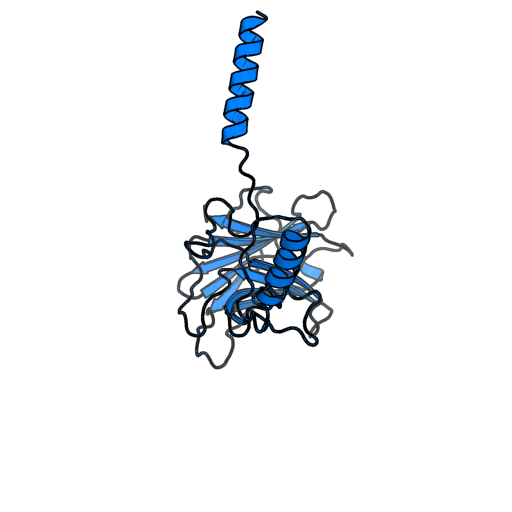P A 1 95 ? -17.551 5.041 6.308 1.00 97.12 95 ASP A C 1
ATOM 701 O O . ASP A 1 95 ? -17.980 5.128 7.463 1.00 97.12 95 ASP A O 1
ATOM 705 N N . LEU A 1 96 ? -16.409 4.411 6.017 1.00 97.56 96 LEU A N 1
ATOM 706 C CA . LEU A 1 96 ? -15.514 3.794 6.987 1.00 97.56 96 LEU A CA 1
ATOM 707 C C . LEU A 1 96 ? -14.055 4.054 6.612 1.00 97.56 96 LEU A C 1
ATOM 709 O O . LEU A 1 96 ? -13.695 4.051 5.438 1.00 97.56 96 LEU A O 1
ATOM 713 N N . VAL A 1 97 ? -13.206 4.165 7.630 1.00 98.00 97 VAL A N 1
ATOM 714 C CA . VAL A 1 97 ? -11.752 4.255 7.488 1.00 98.00 97 VAL A CA 1
ATOM 715 C C . VAL A 1 97 ? -11.043 3.162 8.281 1.00 98.00 97 VAL A C 1
ATOM 717 O O . VAL A 1 97 ? -11.496 2.735 9.353 1.00 98.00 97 VAL A O 1
ATOM 720 N N . ILE A 1 98 ? -9.906 2.714 7.754 1.00 98.38 98 ILE A N 1
ATOM 721 C CA . ILE A 1 98 ? -8.918 1.894 8.454 1.00 98.38 98 ILE A CA 1
ATOM 722 C C . ILE A 1 98 ? -7.590 2.645 8.412 1.00 98.38 98 ILE A C 1
ATOM 724 O O . ILE A 1 98 ? -7.034 2.864 7.342 1.00 98.38 98 ILE A O 1
ATOM 728 N N . GLN A 1 99 ? -7.061 3.012 9.574 1.00 98.06 99 GLN A N 1
ATOM 729 C CA . GLN A 1 99 ? -5.858 3.838 9.677 1.00 98.06 99 GLN A CA 1
ATOM 730 C C . GLN A 1 99 ? -4.689 3.026 10.213 1.00 98.06 99 GLN A C 1
ATOM 732 O O . GLN A 1 99 ? -4.800 2.457 11.299 1.00 98.06 99 GLN A O 1
ATOM 737 N N . ALA A 1 100 ? -3.562 3.025 9.508 1.00 98.19 100 ALA A N 1
ATOM 738 C CA . ALA A 1 100 ? -2.289 2.484 9.961 1.00 98.19 100 ALA A CA 1
ATOM 739 C C . ALA A 1 100 ? -1.292 3.621 10.211 1.00 98.19 100 ALA A C 1
ATOM 741 O O . ALA A 1 100 ? -0.960 4.382 9.308 1.00 98.19 100 ALA A O 1
ATOM 742 N N . ASN A 1 101 ? -0.791 3.721 11.441 1.00 96.00 101 ASN A N 1
ATOM 743 C CA . ASN A 1 101 ? 0.287 4.645 11.790 1.00 96.00 101 ASN A CA 1
ATOM 744 C C . ASN A 1 101 ? 1.386 3.915 12.565 1.00 96.00 101 ASN A C 1
ATOM 746 O O . ASN A 1 101 ? 1.142 2.866 13.167 1.00 96.00 101 ASN A O 1
ATOM 750 N N . PHE A 1 102 ? 2.565 4.524 12.655 1.00 96.56 102 PHE A N 1
ATOM 751 C CA . PHE A 1 102 ? 3.731 3.888 13.266 1.00 96.56 102 PHE A CA 1
ATOM 752 C C . PHE A 1 102 ? 4.163 4.613 14.530 1.00 96.56 102 PHE A C 1
ATOM 754 O O . PHE A 1 102 ? 4.002 5.830 14.661 1.00 96.56 102 PHE A O 1
ATOM 761 N N . LYS A 1 103 ? 4.632 3.844 15.513 1.00 96.12 103 LYS A N 1
ATOM 762 C CA . LYS A 1 103 ? 5.260 4.394 16.712 1.00 96.12 103 LYS A CA 1
ATOM 763 C C . LYS A 1 103 ? 6.161 3.372 17.387 1.00 96.12 103 LYS A C 1
ATOM 765 O O . LYS A 1 103 ? 5.719 2.261 17.680 1.00 96.12 103 LYS A O 1
ATOM 770 N N . GLU A 1 104 ? 7.395 3.766 17.682 1.00 95.75 104 GLU A N 1
ATOM 771 C CA . GLU A 1 104 ? 8.347 3.000 18.494 1.00 95.75 104 GLU A CA 1
ATOM 772 C C . GLU A 1 104 ? 8.535 1.561 17.975 1.00 95.75 104 GLU A C 1
ATOM 774 O O . GLU A 1 104 ? 8.520 0.593 18.735 1.00 95.75 104 GLU A O 1
ATOM 779 N N . GLY A 1 105 ? 8.669 1.408 16.652 1.00 95.62 105 GLY A N 1
ATOM 780 C CA . GLY A 1 105 ? 8.861 0.104 16.006 1.00 95.62 105 GLY A CA 1
ATOM 781 C C . GLY A 1 105 ? 7.604 -0.770 15.923 1.00 95.62 105 GLY A C 1
ATOM 782 O O . GLY A 1 105 ? 7.720 -1.975 15.706 1.00 95.62 105 GLY A O 1
ATOM 783 N N . ASN A 1 106 ? 6.416 -0.191 16.104 1.00 98.12 106 ASN A N 1
ATOM 784 C CA . ASN A 1 106 ? 5.138 -0.884 15.964 1.00 98.12 106 ASN A CA 1
ATOM 785 C C . ASN A 1 106 ? 4.258 -0.210 14.915 1.00 98.12 106 ASN A C 1
ATOM 787 O O . ASN A 1 106 ? 4.227 1.017 14.824 1.00 98.12 106 ASN A O 1
ATOM 791 N N . VAL A 1 107 ? 3.471 -1.019 14.210 1.00 98.50 107 VAL A N 1
ATOM 792 C CA . VAL A 1 107 ? 2.287 -0.559 13.485 1.00 98.50 107 VAL A CA 1
ATOM 793 C C . VAL A 1 107 ? 1.096 -0.538 14.441 1.00 98.50 107 VAL A C 1
ATOM 795 O O . VAL A 1 107 ? 0.905 -1.442 15.261 1.00 98.50 107 VAL A O 1
ATOM 798 N N . ILE A 1 108 ? 0.290 0.514 14.356 1.00 98.31 108 ILE A N 1
ATOM 799 C CA . ILE A 1 108 ? -0.940 0.698 15.117 1.00 98.31 108 ILE A CA 1
ATOM 800 C C . ILE A 1 108 ? -2.065 0.897 14.109 1.00 98.31 108 ILE A C 1
ATOM 802 O O . ILE A 1 108 ? -2.160 1.950 13.483 1.00 98.31 108 ILE A O 1
ATOM 806 N N . VAL A 1 109 ? -2.926 -0.110 13.988 1.00 98.56 109 VAL A N 1
ATOM 807 C CA . VAL A 1 109 ? -4.102 -0.074 13.119 1.00 98.56 109 VAL A CA 1
ATOM 808 C C . VAL A 1 109 ? -5.346 0.262 13.923 1.00 98.56 109 VAL A C 1
ATOM 810 O O . VAL A 1 109 ? -5.529 -0.244 15.036 1.00 98.56 109 VAL A O 1
ATOM 813 N N . ARG A 1 110 ? -6.209 1.100 13.354 1.00 98.00 110 ARG A N 1
ATOM 814 C CA . ARG A 1 110 ? -7.528 1.447 13.887 1.00 98.00 110 ARG A CA 1
ATOM 815 C C . ARG A 1 110 ? -8.608 1.247 12.845 1.00 98.00 110 ARG A C 1
ATOM 817 O O . ARG A 1 110 ? -8.348 1.388 11.658 1.00 98.00 110 ARG A O 1
ATOM 824 N N . GLY A 1 111 ? -9.812 0.964 13.321 1.00 97.25 111 GLY A N 1
ATOM 825 C CA . GLY A 1 111 ? -10.969 0.708 12.475 1.00 97.25 111 GLY A CA 1
ATOM 826 C C . GLY A 1 111 ? -11.127 -0.775 12.100 1.00 97.25 111 GLY A C 1
ATOM 827 O O . GLY A 1 111 ? -10.480 -1.638 12.709 1.00 97.25 111 GLY A O 1
ATOM 828 N N . PRO A 1 112 ? -12.025 -1.099 11.153 1.00 97.50 112 PRO A N 1
ATOM 829 C CA . PRO A 1 112 ? -12.894 -0.168 10.422 1.00 97.50 112 PRO A CA 1
ATOM 830 C C . PRO A 1 112 ? -13.813 0.640 11.348 1.00 97.50 112 PRO A C 1
ATOM 832 O O . PRO A 1 112 ? -14.346 0.099 12.321 1.00 97.50 112 PRO A O 1
ATOM 835 N N . VAL A 1 113 ? -13.961 1.938 11.091 1.00 97.50 113 VAL A N 1
ATOM 836 C CA . VAL A 1 113 ? -14.819 2.841 11.875 1.00 97.50 113 VAL A CA 1
ATOM 837 C C . VAL A 1 113 ? -15.295 4.003 11.010 1.00 97.50 113 VAL A C 1
ATOM 839 O O . VAL A 1 113 ? -14.602 4.367 10.070 1.00 97.50 113 VAL A O 1
ATOM 842 N N . ALA A 1 114 ? -16.457 4.582 11.316 1.00 97.00 114 ALA A N 1
ATOM 843 C CA . ALA A 1 114 ? -16.902 5.792 10.630 1.00 97.00 114 ALA A CA 1
ATOM 844 C C . ALA A 1 114 ? -15.928 6.947 10.925 1.00 97.00 114 ALA A C 1
ATOM 846 O O . ALA A 1 114 ? -15.623 7.162 12.106 1.00 97.00 114 ALA A O 1
ATOM 847 N N . PRO A 1 115 ? -15.445 7.671 9.903 1.00 96.00 115 PRO A N 1
ATOM 848 C CA . PRO A 1 115 ? -14.504 8.760 10.106 1.00 96.00 115 PRO A CA 1
ATOM 849 C C . PRO A 1 115 ? -15.167 9.944 10.819 1.00 96.00 115 PRO A C 1
ATOM 851 O O . PRO A 1 115 ? -16.357 10.229 10.658 1.00 96.00 115 PRO A O 1
ATOM 854 N N . SER A 1 116 ? -14.386 10.655 11.627 1.00 94.62 116 SER A N 1
ATOM 855 C CA . SER A 1 116 ? -14.809 11.866 12.338 1.00 94.62 116 SER A CA 1
ATOM 856 C C . SER A 1 116 ? -14.995 13.074 11.412 1.00 94.62 116 SER A C 1
ATOM 858 O O . SER A 1 116 ? -15.760 13.989 11.734 1.00 94.62 116 SER A O 1
ATOM 860 N N . ALA A 1 117 ? -14.324 13.064 10.261 1.00 92.00 117 ALA A N 1
ATOM 861 C CA . ALA A 1 117 ? -14.474 14.002 9.160 1.00 92.00 117 ALA A CA 1
ATOM 862 C C . ALA A 1 117 ? -14.138 13.288 7.847 1.00 92.00 117 ALA A C 1
ATOM 864 O O . ALA A 1 117 ? -13.269 12.424 7.845 1.00 92.00 117 ALA A O 1
ATOM 865 N N . THR A 1 118 ? -14.808 13.670 6.761 1.00 92.56 118 THR A N 1
ATOM 866 C CA . THR A 1 118 ? -14.566 13.108 5.429 1.00 92.56 118 THR A CA 1
ATOM 867 C C . THR A 1 118 ? -13.814 14.082 4.516 1.00 92.56 118 THR A C 1
ATOM 869 O O . THR A 1 118 ? -13.904 15.305 4.689 1.00 92.56 118 THR A O 1
ATOM 872 N N . GLY A 1 119 ? -13.157 13.564 3.481 1.00 87.19 119 GLY A N 1
ATOM 873 C CA . GLY A 1 119 ? -12.452 14.297 2.436 1.00 87.19 119 GLY A CA 1
ATOM 874 C C . GLY A 1 119 ? -10.929 14.276 2.594 1.00 87.19 119 GLY A C 1
ATOM 875 O O . GLY A 1 119 ? -10.361 13.434 3.267 1.00 87.19 119 GLY A O 1
ATOM 876 N N . LEU A 1 120 ? -10.251 15.258 1.989 1.00 83.06 120 LEU A N 1
ATOM 877 C CA . LEU A 1 120 ? -8.784 15.284 1.798 1.00 83.06 120 LEU A CA 1
ATOM 878 C C . LEU A 1 120 ? -7.953 15.517 3.076 1.00 83.06 120 LEU A C 1
ATOM 880 O O . LEU A 1 120 ? -6.804 15.962 3.018 1.00 83.06 120 LEU A O 1
ATOM 884 N N . SER A 1 121 ? -8.550 15.393 4.252 1.00 85.94 121 SER A N 1
ATOM 885 C CA . SER A 1 121 ? -7.876 15.616 5.524 1.00 85.94 121 SER A CA 1
ATOM 886 C C . SER A 1 121 ? -8.498 14.719 6.570 1.00 85.94 121 SER A C 1
ATOM 888 O O . SER A 1 121 ? -9.697 14.803 6.820 1.00 85.94 121 SER A O 1
ATOM 890 N N . SER A 1 122 ? -7.650 13.936 7.223 1.00 89.19 122 SER A N 1
ATOM 891 C CA . SER A 1 122 ? -8.055 13.014 8.272 1.00 89.19 122 SER A CA 1
ATOM 892 C C . SER A 1 122 ? -7.377 13.359 9.594 1.00 89.19 122 SER A C 1
ATOM 894 O O . SER A 1 122 ? -6.361 14.060 9.652 1.00 89.19 122 SER A O 1
ATOM 896 N N . THR A 1 123 ? -7.954 12.853 10.676 1.00 90.38 123 THR A N 1
ATOM 897 C CA . THR A 1 123 ? -7.343 12.864 12.004 1.00 90.38 123 THR A CA 1
ATOM 898 C C . THR A 1 123 ? -7.319 11.446 12.538 1.00 90.38 123 THR A C 1
ATOM 900 O O . THR A 1 123 ? -8.144 10.621 12.154 1.00 90.38 123 THR A O 1
ATOM 903 N N . ILE A 1 124 ? -6.379 11.145 13.435 1.00 93.56 124 ILE A N 1
ATOM 904 C CA . ILE A 1 124 ? -6.322 9.809 14.028 1.00 93.56 124 ILE A CA 1
ATOM 905 C C . ILE A 1 124 ? -7.625 9.531 14.769 1.00 93.56 124 ILE A C 1
ATOM 907 O O . ILE A 1 124 ? -7.930 10.160 15.788 1.00 93.56 124 ILE A O 1
ATOM 911 N N . GLU A 1 125 ? -8.336 8.513 14.304 1.00 95.44 125 GLU A N 1
ATOM 912 C CA . GLU A 1 125 ? -9.540 8.044 14.949 1.00 95.44 125 GLU A CA 1
ATOM 913 C C . GLU A 1 125 ? -9.207 7.501 16.337 1.00 95.44 125 GLU A C 1
ATOM 915 O O . GLU A 1 125 ? -8.161 6.906 16.601 1.00 95.44 125 GLU A O 1
ATOM 920 N N . THR A 1 126 ? -10.098 7.740 17.288 1.00 93.44 126 THR A N 1
ATOM 921 C CA . THR A 1 126 ? -9.929 7.260 18.673 1.00 93.44 126 THR A CA 1
ATOM 922 C C . THR A 1 126 ? -11.021 6.285 19.085 1.00 93.44 126 THR A C 1
ATOM 924 O O . THR A 1 126 ? -10.947 5.686 20.159 1.00 93.44 126 THR A O 1
ATOM 927 N N . SER A 1 127 ? -12.011 6.101 18.213 1.00 91.31 127 SER A N 1
ATOM 928 C CA . SER A 1 127 ? -13.087 5.135 18.361 1.00 91.31 127 SER A CA 1
ATOM 929 C C . SER A 1 127 ? -12.823 3.885 17.511 1.00 91.31 127 SER A C 1
ATOM 931 O O . SER A 1 127 ? -11.949 3.875 16.647 1.00 91.31 127 SER A O 1
ATOM 933 N N . GLY A 1 128 ? -13.554 2.803 17.783 1.00 89.94 128 GLY A N 1
ATOM 934 C CA . GLY A 1 128 ? -13.400 1.538 17.063 1.00 89.94 128 GLY A CA 1
ATOM 935 C C . GLY A 1 128 ? -12.317 0.611 17.626 1.00 89.94 128 GLY A C 1
ATOM 936 O O . GLY A 1 128 ? -11.761 0.822 18.707 1.00 89.94 128 GLY A O 1
ATOM 937 N N . ASN A 1 129 ? -12.078 -0.484 16.906 1.00 96.00 129 ASN A N 1
ATOM 938 C CA . ASN A 1 129 ? -11.074 -1.477 17.270 1.00 96.00 129 ASN A CA 1
ATOM 939 C C . ASN A 1 129 ? -9.660 -0.930 17.034 1.00 96.00 129 ASN A C 1
ATOM 941 O O . ASN A 1 129 ? -9.436 -0.144 16.115 1.00 96.00 129 ASN A O 1
ATOM 945 N N . ARG A 1 130 ? -8.703 -1.371 17.854 1.00 98.00 130 ARG A N 1
ATOM 946 C CA . ARG A 1 130 ? -7.291 -1.004 17.740 1.00 98.00 130 ARG A CA 1
ATOM 947 C C . ARG A 1 130 ? -6.424 -2.250 17.849 1.00 98.00 130 ARG A C 1
ATOM 949 O O . ARG A 1 130 ? -6.569 -3.022 18.796 1.00 98.00 130 ARG A O 1
ATOM 956 N N . VAL A 1 131 ? -5.489 -2.400 16.919 1.00 98.56 131 VAL A N 1
ATOM 957 C CA . VAL A 1 131 ? -4.522 -3.501 16.870 1.00 98.56 131 VAL A CA 1
ATOM 958 C C . VAL A 1 131 ? -3.115 -2.913 16.848 1.00 98.56 131 VAL A C 1
ATOM 960 O O . VAL A 1 131 ? -2.859 -1.927 16.164 1.00 98.56 131 VAL A O 1
ATOM 963 N N . THR A 1 132 ? -2.194 -3.486 17.616 1.00 98.56 132 THR A N 1
ATOM 964 C CA . THR A 1 132 ? -0.782 -3.084 17.604 1.00 98.56 132 THR A CA 1
ATOM 965 C C . THR A 1 132 ? 0.077 -4.317 17.388 1.00 98.56 132 THR A C 1
ATOM 967 O O . THR A 1 132 ? -0.063 -5.287 18.131 1.00 98.56 132 THR A O 1
ATOM 970 N N . ALA A 1 133 ? 0.944 -4.270 16.379 1.00 98.50 133 ALA A N 1
ATOM 971 C CA . ALA A 1 133 ? 1.893 -5.330 16.058 1.00 98.50 133 ALA A CA 1
ATOM 972 C C . ALA A 1 133 ? 3.309 -4.741 15.939 1.00 98.50 133 ALA A C 1
ATOM 974 O O . ALA A 1 133 ? 3.451 -3.623 15.434 1.00 98.50 133 ALA A O 1
ATOM 975 N N . PRO A 1 134 ? 4.358 -5.468 16.359 1.00 98.19 134 PRO A N 1
ATOM 976 C CA . PRO A 1 134 ? 5.728 -5.102 16.021 1.00 98.19 134 PRO A CA 1
ATOM 977 C C . PRO A 1 134 ? 5.921 -5.077 14.502 1.00 98.19 134 PRO A C 1
ATOM 979 O O . PRO A 1 134 ? 5.398 -5.945 13.801 1.00 98.19 134 PRO A O 1
ATOM 982 N N . ILE A 1 135 ? 6.692 -4.112 14.001 1.00 97.56 135 ILE A N 1
ATOM 983 C CA . ILE A 1 135 ? 7.143 -4.118 12.606 1.00 97.56 135 ILE A CA 1
ATOM 984 C C . ILE A 1 135 ? 8.149 -5.259 12.449 1.00 97.56 135 ILE A C 1
ATOM 986 O O . ILE A 1 135 ? 9.112 -5.356 13.215 1.00 97.56 135 ILE A O 1
ATOM 990 N N . THR A 1 136 ? 7.912 -6.124 11.467 1.00 95.94 136 THR A N 1
ATOM 991 C CA . THR A 1 136 ? 8.849 -7.191 11.099 1.00 95.94 136 THR A CA 1
ATOM 992 C C . THR A 1 136 ? 10.061 -6.572 10.425 1.00 95.94 136 THR A C 1
ATOM 994 O O . THR A 1 136 ? 9.901 -5.726 9.549 1.00 95.94 136 THR A O 1
ATOM 997 N N . ARG A 1 137 ? 11.263 -6.978 10.830 1.00 91.31 137 ARG A N 1
ATOM 998 C CA . ARG A 1 137 ? 12.526 -6.458 10.297 1.00 91.31 137 ARG A CA 1
ATOM 999 C C . ARG A 1 137 ? 13.164 -7.433 9.319 1.00 91.31 137 ARG A C 1
ATOM 1001 O O . ARG A 1 137 ? 12.891 -8.634 9.348 1.00 91.31 137 ARG A O 1
ATOM 1008 N N . ILE A 1 138 ? 14.074 -6.918 8.494 1.00 85.62 138 ILE A N 1
ATOM 1009 C CA . ILE A 1 138 ? 14.958 -7.764 7.690 1.00 85.62 138 ILE A CA 1
ATOM 1010 C C . ILE A 1 138 ? 15.728 -8.716 8.615 1.00 85.62 138 ILE A C 1
ATOM 1012 O O . ILE A 1 138 ? 16.288 -8.309 9.633 1.00 85.62 138 ILE A O 1
ATOM 1016 N N . GLY A 1 139 ? 15.734 -10.000 8.253 1.00 84.94 139 GLY A N 1
ATOM 1017 C CA . GLY A 1 139 ? 16.376 -11.069 9.020 1.00 84.94 139 GLY A CA 1
ATOM 1018 C C . GLY A 1 139 ? 15.488 -11.736 10.078 1.00 84.94 139 GLY A C 1
ATOM 1019 O O . GLY A 1 139 ? 15.906 -12.740 10.661 1.00 84.94 139 GLY A O 1
ATOM 1020 N N . ASP A 1 140 ? 14.264 -11.249 10.311 1.00 89.62 140 ASP A N 1
ATOM 1021 C CA . ASP A 1 140 ? 13.302 -11.953 11.160 1.00 89.62 140 ASP A CA 1
ATOM 1022 C C . ASP A 1 140 ? 12.821 -13.240 10.465 1.00 89.62 140 ASP A C 1
ATOM 1024 O O . ASP A 1 140 ? 12.220 -13.215 9.395 1.00 89.62 140 ASP A O 1
ATOM 1028 N N . ASN A 1 141 ? 13.023 -14.394 11.109 1.00 86.69 141 ASN A N 1
ATOM 1029 C CA . ASN A 1 141 ? 12.606 -15.699 10.564 1.00 86.69 141 ASN A CA 1
ATOM 1030 C C . ASN A 1 141 ? 11.088 -15.948 10.640 1.00 86.69 141 ASN A C 1
ATOM 1032 O O . ASN A 1 141 ? 10.601 -16.999 10.223 1.00 86.69 141 ASN A O 1
ATOM 1036 N N . THR A 1 142 ? 10.324 -15.057 11.270 1.00 92.50 142 THR A N 1
ATOM 1037 C CA . THR A 1 142 ? 8.874 -15.200 11.424 1.00 92.50 142 THR A CA 1
ATOM 1038 C C . THR A 1 142 ? 8.223 -13.823 11.380 1.00 92.50 142 THR A C 1
ATOM 1040 O O . THR A 1 142 ? 8.606 -12.963 12.173 1.00 92.50 142 THR A O 1
ATOM 1043 N N . PRO A 1 143 ? 7.222 -13.610 10.507 1.00 94.00 143 PRO A N 1
ATOM 1044 C CA . PRO A 1 143 ? 6.465 -12.369 10.482 1.00 94.00 143 PRO A CA 1
ATOM 1045 C C . PRO A 1 143 ? 5.789 -12.081 11.826 1.00 94.00 143 PRO A C 1
ATOM 1047 O O . PRO A 1 143 ? 5.079 -12.926 12.376 1.00 94.00 143 PRO A O 1
ATOM 1050 N N . SER A 1 144 ? 5.966 -10.863 12.327 1.00 97.06 144 SER A N 1
ATOM 1051 C CA . SER A 1 144 ? 5.218 -10.350 13.470 1.00 97.06 144 SER A CA 1
ATOM 1052 C C . SER A 1 144 ? 3.813 -9.957 13.028 1.00 97.06 144 SER A C 1
ATOM 1054 O O . SER A 1 144 ? 3.635 -9.120 12.146 1.00 97.06 144 SER A O 1
ATOM 1056 N N . THR A 1 145 ? 2.807 -10.563 13.655 1.00 98.06 145 THR A N 1
ATOM 1057 C CA . THR A 1 145 ? 1.394 -10.253 13.417 1.00 98.06 145 THR A CA 1
ATOM 1058 C C . THR A 1 145 ? 0.659 -10.077 14.739 1.00 98.06 145 THR A C 1
ATOM 1060 O O . THR A 1 145 ? 1.076 -10.603 15.774 1.00 98.06 145 THR A O 1
ATOM 1063 N N . ALA A 1 146 ? -0.447 -9.338 14.721 1.00 98.56 146 ALA A N 1
ATOM 1064 C CA . ALA A 1 146 ? -1.349 -9.240 15.864 1.00 98.56 146 ALA A CA 1
ATOM 1065 C C . ALA A 1 146 ? -2.803 -9.285 15.404 1.00 98.56 146 ALA A C 1
ATOM 1067 O O . ALA A 1 146 ? -3.120 -8.871 14.294 1.00 98.56 146 ALA A O 1
ATOM 1068 N N . THR A 1 147 ? -3.686 -9.786 16.270 1.00 98.50 147 THR A N 1
ATOM 1069 C CA . THR A 1 147 ? -5.129 -9.846 16.012 1.00 98.50 147 THR A CA 1
ATOM 1070 C C . THR A 1 147 ? -5.906 -9.310 17.206 1.00 98.50 147 THR A C 1
ATOM 1072 O O . THR A 1 147 ? -5.662 -9.715 18.341 1.00 98.50 147 THR A O 1
ATOM 1075 N N . SER A 1 148 ? -6.868 -8.424 16.961 1.00 98.19 148 SER A N 1
ATOM 1076 C CA . SER A 1 148 ? -7.855 -7.983 17.954 1.00 98.19 148 SER A CA 1
ATOM 1077 C C . SER A 1 148 ? -9.159 -7.642 17.247 1.00 98.19 148 SER A C 1
ATOM 1079 O O . SER A 1 148 ? -9.133 -7.117 16.141 1.00 98.19 148 SER A O 1
ATOM 1081 N N . GLY A 1 149 ? -10.307 -7.959 17.852 1.00 95.88 149 GLY A N 1
ATOM 1082 C CA . GLY A 1 149 ? -11.620 -7.648 17.268 1.00 95.88 149 GLY A CA 1
ATOM 1083 C C . GLY A 1 149 ? -11.870 -8.272 15.887 1.00 95.88 149 GLY A C 1
ATOM 1084 O O . GLY A 1 149 ? -12.637 -7.718 15.109 1.00 95.88 149 GLY A O 1
ATOM 1085 N N . GLY A 1 150 ? -11.196 -9.383 15.565 1.00 96.75 150 GLY A N 1
ATOM 1086 C CA . GLY A 1 150 ? -11.238 -10.018 14.242 1.00 96.75 150 GLY A CA 1
ATOM 1087 C C . GLY A 1 150 ? -10.367 -9.345 13.176 1.00 96.75 150 GLY A C 1
ATOM 1088 O O . GLY A 1 150 ? -10.271 -9.878 12.080 1.00 96.75 150 GLY A O 1
ATOM 1089 N N . VAL A 1 151 ? -9.722 -8.217 13.493 1.00 98.50 151 VAL A N 1
ATOM 1090 C CA . VAL A 1 151 ? -8.771 -7.536 12.607 1.00 98.50 151 VAL A CA 1
ATOM 1091 C C . VAL A 1 151 ? -7.372 -8.080 12.858 1.00 98.50 151 VAL A C 1
ATOM 1093 O O . VAL A 1 151 ? -6.907 -8.048 14.002 1.00 98.50 151 VAL A O 1
ATOM 1096 N N . THR A 1 152 ? -6.708 -8.540 11.802 1.00 98.62 152 THR A N 1
ATOM 1097 C CA . THR A 1 152 ? -5.334 -9.053 11.822 1.00 98.62 152 THR A CA 1
ATOM 1098 C C . THR A 1 152 ? -4.419 -8.120 11.040 1.00 98.62 152 THR A C 1
ATOM 1100 O O . THR A 1 152 ? -4.794 -7.621 9.985 1.00 98.62 152 THR A O 1
ATOM 1103 N N . VAL A 1 153 ? -3.223 -7.862 11.570 1.00 98.75 153 VAL A N 1
ATOM 1104 C CA . VAL A 1 153 ? -2.289 -6.874 11.018 1.00 98.75 153 VAL A CA 1
ATOM 1105 C C . VAL A 1 153 ? -0.889 -7.446 10.899 1.00 98.75 153 VAL A C 1
ATOM 1107 O O . VAL A 1 153 ? -0.406 -8.108 11.823 1.00 98.75 153 VAL A O 1
ATOM 1110 N N . PHE A 1 154 ? -0.230 -7.104 9.798 1.00 98.44 154 PHE A N 1
ATOM 1111 C CA . PHE A 1 154 ? 1.199 -7.247 9.558 1.00 98.44 154 PHE A CA 1
ATOM 1112 C C . PHE A 1 154 ? 1.769 -5.919 9.023 1.00 98.44 154 PHE A C 1
ATOM 1114 O O . PHE A 1 154 ? 1.093 -5.218 8.272 1.00 98.44 154 PHE A O 1
ATOM 1121 N N . ALA A 1 155 ? 3.016 -5.595 9.379 1.00 98.25 155 ALA A N 1
ATOM 1122 C CA . ALA A 1 155 ? 3.784 -4.545 8.712 1.00 98.25 155 ALA A CA 1
ATOM 1123 C C . ALA A 1 155 ? 5.278 -4.897 8.642 1.00 98.25 155 ALA A C 1
ATOM 1125 O O . ALA A 1 155 ? 5.833 -5.414 9.619 1.00 98.25 155 ALA A O 1
ATOM 1126 N N . GLY A 1 156 ? 5.928 -4.597 7.517 1.00 95.94 156 GLY A N 1
ATOM 1127 C CA . GLY A 1 156 ? 7.374 -4.764 7.326 1.00 95.94 156 GLY A CA 1
ATOM 1128 C C . GLY A 1 156 ? 7.779 -5.002 5.865 1.00 95.94 156 GLY A C 1
ATOM 1129 O O . GLY A 1 156 ? 6.902 -5.037 5.002 1.00 95.94 156 GLY A O 1
ATOM 1130 N N . PRO A 1 157 ? 9.085 -5.195 5.598 1.00 93.62 157 PRO A N 1
ATOM 1131 C CA . PRO A 1 157 ? 9.614 -5.419 4.253 1.00 93.62 157 PRO A CA 1
ATOM 1132 C C . PRO A 1 157 ? 9.052 -6.679 3.592 1.00 93.62 157 PRO A C 1
ATOM 1134 O O . PRO A 1 157 ? 8.883 -7.708 4.260 1.00 93.62 157 PRO A O 1
ATOM 1137 N N . ARG A 1 158 ? 8.783 -6.608 2.292 1.00 91.62 158 ARG A N 1
ATOM 1138 C CA . ARG A 1 158 ? 8.352 -7.717 1.436 1.00 91.62 158 ARG A CA 1
ATOM 1139 C C . ARG A 1 158 ? 8.971 -7.584 0.056 1.00 91.62 158 ARG A C 1
ATOM 1141 O O . ARG A 1 158 ? 9.199 -6.462 -0.381 1.00 91.62 158 ARG A O 1
ATOM 1148 N N . ASP A 1 159 ? 9.161 -8.717 -0.611 1.00 89.88 159 ASP A N 1
ATOM 1149 C CA . ASP A 1 159 ? 9.463 -8.747 -2.039 1.00 89.88 159 ASP A CA 1
ATOM 1150 C C . ASP A 1 159 ? 8.392 -7.939 -2.783 1.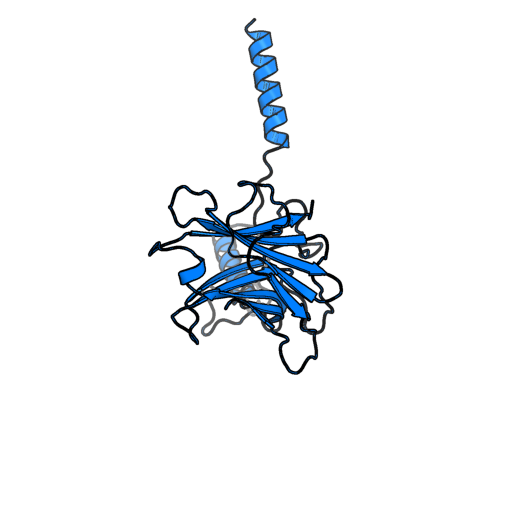00 89.88 159 ASP A C 1
ATOM 1152 O O . ASP A 1 159 ? 7.195 -8.041 -2.474 1.00 89.88 159 ASP A O 1
ATOM 1156 N N . ASP A 1 160 ? 8.836 -7.107 -3.716 1.00 89.00 160 ASP A N 1
ATOM 1157 C CA . ASP A 1 160 ? 7.954 -6.301 -4.542 1.00 89.00 160 ASP A CA 1
ATOM 1158 C C . ASP A 1 160 ? 7.114 -7.231 -5.440 1.00 89.00 160 ASP A C 1
ATOM 1160 O O . ASP A 1 160 ? 7.671 -8.056 -6.166 1.00 89.00 160 ASP A O 1
ATOM 1164 N N . PRO A 1 161 ? 5.769 -7.185 -5.377 1.00 87.12 161 PRO A N 1
ATOM 1165 C CA . PRO A 1 161 ? 4.932 -8.038 -6.214 1.00 87.12 161 PRO A CA 1
ATOM 1166 C C . PRO A 1 161 ? 4.844 -7.557 -7.673 1.00 87.12 161 PRO A C 1
ATOM 1168 O O . PRO A 1 161 ? 4.152 -8.203 -8.469 1.00 87.12 161 PRO A O 1
ATOM 1171 N N . PHE A 1 162 ? 5.457 -6.420 -8.022 1.00 84.31 162 PHE A N 1
ATOM 1172 C CA . PHE A 1 162 ? 5.430 -5.868 -9.369 1.00 84.31 162 PHE A CA 1
ATOM 1173 C C . PHE A 1 162 ? 6.357 -6.639 -10.316 1.00 84.31 162 PHE A C 1
ATOM 1175 O O . PHE A 1 162 ? 7.574 -6.549 -10.223 1.00 84.31 162 PHE A O 1
ATOM 1182 N N . PHE A 1 163 ? 5.760 -7.354 -11.272 1.00 88.69 163 PHE A N 1
ATOM 1183 C CA . PHE A 1 163 ? 6.481 -8.065 -12.327 1.00 88.69 163 PHE A CA 1
ATOM 1184 C C . PHE A 1 163 ? 6.444 -7.269 -13.630 1.00 88.69 163 PHE A C 1
ATOM 1186 O O . PHE A 1 163 ? 5.357 -6.992 -14.155 1.00 88.69 163 PHE A O 1
ATOM 1193 N N . MET A 1 164 ? 7.611 -6.971 -14.200 1.00 90.25 164 MET A N 1
ATOM 1194 C CA . MET A 1 164 ? 7.692 -6.352 -15.523 1.00 90.25 164 MET A CA 1
ATOM 1195 C C . MET A 1 164 ? 9.035 -6.615 -16.198 1.00 90.25 164 MET A C 1
ATOM 1197 O O . MET A 1 164 ? 10.095 -6.380 -15.622 1.00 90.25 164 MET A O 1
ATOM 1201 N N . ASP A 1 165 ? 8.970 -6.985 -17.474 1.00 92.88 165 ASP A N 1
ATOM 1202 C CA . ASP A 1 165 ? 10.134 -7.028 -18.354 1.00 92.88 165 ASP A CA 1
ATOM 1203 C C . ASP A 1 165 ? 10.396 -5.637 -18.942 1.00 92.88 165 ASP A C 1
ATOM 1205 O O . ASP A 1 165 ? 10.003 -5.293 -20.063 1.00 92.88 165 ASP A O 1
ATOM 1209 N N . PHE A 1 166 ? 10.918 -4.760 -18.087 1.00 90.88 166 PHE A N 1
ATOM 1210 C CA . PHE A 1 166 ? 10.984 -3.327 -18.341 1.00 90.88 166 PHE A CA 1
ATOM 1211 C C . PHE A 1 166 ? 12.036 -2.976 -19.394 1.00 90.88 166 PHE A C 1
ATOM 1213 O O . PHE A 1 166 ? 11.795 -2.103 -20.234 1.00 90.88 166 PHE A O 1
ATOM 1220 N N . PHE A 1 167 ? 13.179 -3.663 -19.383 1.00 89.31 167 PHE A N 1
ATOM 1221 C CA . PHE A 1 167 ? 14.208 -3.458 -20.400 1.00 89.31 167 PHE A CA 1
ATOM 1222 C C . PHE A 1 167 ? 13.731 -3.941 -21.770 1.00 89.31 167 PHE A C 1
ATOM 1224 O O . PHE A 1 167 ? 13.814 -3.175 -22.729 1.00 89.31 167 PHE A O 1
ATOM 1231 N N . GLN A 1 168 ? 13.088 -5.110 -21.838 1.00 91.94 168 GLN A N 1
ATOM 1232 C CA . GLN A 1 168 ? 12.475 -5.601 -23.070 1.00 91.94 168 GLN A CA 1
ATOM 1233 C C . GLN A 1 168 ? 11.401 -4.647 -23.608 1.00 91.94 168 GLN A C 1
ATOM 1235 O O . GLN A 1 168 ? 11.344 -4.373 -24.806 1.00 91.94 168 GLN A O 1
ATOM 1240 N N . PHE A 1 169 ? 10.545 -4.109 -22.731 1.00 93.12 169 PHE A N 1
ATOM 1241 C CA . PHE A 1 169 ? 9.558 -3.096 -23.111 1.00 93.12 169 PHE A CA 1
ATOM 1242 C C . PHE A 1 169 ? 10.209 -1.837 -23.681 1.00 93.12 169 PHE A C 1
ATOM 1244 O O . PHE A 1 169 ? 9.744 -1.313 -24.694 1.00 93.12 169 PHE A O 1
ATOM 1251 N N . THR A 1 170 ? 11.262 -1.348 -23.024 1.00 91.69 170 THR A N 1
ATOM 1252 C CA . THR A 1 170 ? 11.989 -0.153 -23.461 1.00 91.69 170 THR A CA 1
ATOM 1253 C C . THR A 1 170 ? 12.566 -0.364 -24.853 1.00 91.69 170 THR A C 1
ATOM 1255 O O . THR A 1 170 ? 12.427 0.516 -25.701 1.00 91.69 170 THR A O 1
ATOM 1258 N N . ASP A 1 171 ? 13.119 -1.545 -25.114 1.00 91.50 171 ASP A N 1
ATOM 1259 C CA . ASP A 1 171 ? 13.703 -1.869 -26.406 1.00 91.50 171 ASP A CA 1
ATOM 1260 C C . ASP A 1 171 ? 12.659 -1.921 -27.533 1.00 91.50 171 ASP A C 1
ATOM 1262 O O . ASP A 1 171 ? 12.800 -1.252 -28.557 1.00 91.50 171 ASP A O 1
ATOM 1266 N N . ILE A 1 172 ? 11.513 -2.565 -27.283 1.00 92.88 172 ILE A N 1
ATOM 1267 C CA . ILE A 1 172 ? 10.375 -2.587 -28.219 1.00 92.88 172 ILE A CA 1
ATOM 1268 C C . ILE A 1 172 ? 9.867 -1.170 -28.528 1.00 92.88 172 ILE A C 1
ATOM 1270 O O . ILE A 1 172 ? 9.540 -0.842 -29.675 1.00 92.88 172 ILE A O 1
ATOM 1274 N N . VAL A 1 173 ? 9.759 -0.315 -27.505 1.00 94.31 173 VAL A N 1
ATOM 1275 C CA . VAL A 1 173 ? 9.315 1.076 -27.671 1.00 94.31 173 VAL A CA 1
ATOM 1276 C C . VAL A 1 173 ? 10.340 1.888 -28.462 1.00 94.31 173 VAL A C 1
ATOM 1278 O O . VAL A 1 173 ? 9.942 2.657 -29.342 1.00 94.31 173 VAL A O 1
ATOM 1281 N N . ASN A 1 174 ? 11.634 1.701 -28.197 1.00 92.88 174 ASN A N 1
ATOM 1282 C CA . ASN A 1 174 ? 12.705 2.351 -28.947 1.00 92.88 174 ASN A CA 1
ATOM 1283 C C . ASN A 1 174 ? 12.701 1.903 -30.410 1.00 92.88 174 ASN A C 1
ATOM 1285 O O . ASN A 1 174 ? 12.708 2.764 -31.285 1.00 92.88 174 ASN A O 1
ATOM 1289 N N . GLY A 1 175 ? 12.529 0.610 -30.696 1.00 92.00 175 GLY A N 1
ATOM 1290 C CA . GLY A 1 175 ? 12.400 0.103 -32.064 1.00 92.00 175 GLY A CA 1
ATOM 1291 C C . GLY A 1 175 ? 11.211 0.688 -32.824 1.00 92.00 175 GLY A C 1
ATOM 1292 O O . GLY A 1 175 ? 11.320 1.058 -33.996 1.00 92.00 175 GLY A O 1
ATOM 1293 N N . ALA A 1 176 ? 10.069 0.861 -32.153 1.00 93.44 176 ALA A N 1
ATOM 1294 C CA . ALA A 1 176 ? 8.936 1.577 -32.735 1.00 93.44 176 ALA A CA 1
ATOM 1295 C C . ALA A 1 176 ? 9.261 3.061 -33.001 1.00 93.44 176 ALA A C 1
ATOM 1297 O O . ALA A 1 176 ? 8.801 3.621 -33.999 1.00 93.44 176 ALA A O 1
ATOM 1298 N N . GLY A 1 177 ? 10.043 3.699 -32.127 1.00 93.94 177 GLY A N 1
ATOM 1299 C CA . GLY A 1 177 ? 10.534 5.064 -32.299 1.00 93.94 177 GLY A CA 1
ATOM 1300 C C . GLY A 1 177 ? 11.502 5.211 -33.477 1.00 93.94 177 GLY A C 1
ATOM 1301 O O . GLY A 1 177 ? 11.292 6.090 -34.317 1.00 93.94 177 GLY A O 1
ATOM 1302 N N . ASP A 1 178 ? 12.492 4.325 -33.586 1.00 91.56 178 ASP A N 1
ATOM 1303 C CA . ASP A 1 178 ? 13.461 4.281 -34.687 1.00 91.56 178 ASP A CA 1
ATOM 1304 C C . ASP A 1 178 ? 12.762 4.079 -36.038 1.00 91.56 178 ASP A C 1
ATOM 1306 O O . ASP A 1 178 ? 12.976 4.844 -36.981 1.00 91.56 178 ASP A O 1
ATOM 1310 N N . PHE A 1 179 ? 11.795 3.154 -36.110 1.00 90.06 179 PHE A N 1
ATOM 1311 C CA . PHE A 1 179 ? 10.979 2.953 -37.311 1.00 90.06 179 PHE A CA 1
ATOM 1312 C C . PHE A 1 179 ? 10.245 4.231 -37.762 1.00 90.06 179 PHE A C 1
ATOM 1314 O O . PHE A 1 179 ? 10.022 4.453 -38.957 1.00 90.06 179 PHE A O 1
ATOM 1321 N N . LEU A 1 180 ? 9.860 5.093 -36.815 1.00 94.81 180 LEU A N 1
ATOM 1322 C CA . LEU A 1 180 ? 9.227 6.387 -37.083 1.00 94.81 180 LEU A CA 1
ATOM 1323 C C . LEU A 1 180 ? 10.235 7.513 -37.380 1.00 94.81 180 LEU A C 1
ATOM 1325 O O . LEU A 1 180 ? 9.819 8.642 -37.659 1.00 94.81 180 LEU A O 1
ATOM 1329 N N . GLY A 1 181 ? 11.536 7.220 -37.364 1.00 91.94 181 GLY A N 1
ATOM 1330 C CA . GLY A 1 181 ? 12.623 8.172 -37.573 1.00 91.94 181 GLY A CA 1
ATOM 1331 C C . GLY A 1 181 ? 12.851 9.106 -36.385 1.00 91.94 181 GLY A C 1
ATOM 1332 O O . GLY A 1 181 ? 13.257 10.254 -36.589 1.00 91.94 181 GLY A O 1
ATOM 1333 N N . LEU A 1 182 ? 12.517 8.662 -35.169 1.00 93.12 182 LEU A N 1
ATOM 1334 C CA . LEU A 1 182 ? 12.842 9.375 -33.935 1.00 93.12 182 LEU A CA 1
ATOM 1335 C C . LEU A 1 182 ? 14.285 9.076 -33.513 1.00 93.12 182 LEU A C 1
ATOM 1337 O O . LEU A 1 182 ? 14.814 8.011 -33.801 1.00 93.12 182 LEU A O 1
ATOM 1341 N N . ASP A 1 183 ? 14.903 10.031 -32.822 1.00 90.94 183 ASP A N 1
ATOM 1342 C CA . ASP A 1 183 ? 16.205 9.840 -32.178 1.00 90.94 183 ASP A CA 1
ATOM 1343 C C . ASP A 1 183 ? 15.982 9.063 -30.874 1.00 90.94 183 ASP A C 1
ATOM 1345 O O . ASP A 1 183 ? 15.383 9.596 -29.933 1.00 90.94 183 ASP A O 1
ATOM 1349 N N . VAL A 1 184 ? 16.385 7.795 -30.856 1.00 89.38 184 VAL A N 1
ATOM 1350 C CA . VAL A 1 184 ? 16.249 6.871 -29.722 1.00 89.38 184 VAL A CA 1
ATOM 1351 C C . VAL A 1 184 ? 17.617 6.265 -29.381 1.00 89.38 184 VAL A C 1
ATOM 1353 O O . VAL A 1 184 ? 18.492 6.237 -30.246 1.00 89.38 184 VAL A O 1
ATOM 1356 N N . PRO A 1 185 ? 17.849 5.826 -28.131 1.00 86.94 185 PRO A N 1
ATOM 1357 C CA . PRO A 1 185 ? 19.077 5.117 -27.778 1.00 86.94 185 PRO A CA 1
ATOM 1358 C C . PRO A 1 185 ? 19.192 3.789 -28.533 1.00 86.94 185 PRO A C 1
ATOM 1360 O O . PRO A 1 185 ? 18.206 3.058 -28.598 1.00 86.94 185 PRO A O 1
ATOM 1363 N N . ASP A 1 186 ? 20.394 3.471 -29.021 1.00 83.06 186 ASP A N 1
ATOM 1364 C CA . ASP A 1 186 ? 20.714 2.149 -29.572 1.00 83.06 186 ASP A CA 1
ATOM 1365 C C . ASP A 1 186 ? 20.535 1.052 -28.491 1.00 83.06 186 ASP A C 1
ATOM 1367 O O . ASP A 1 186 ? 20.786 1.321 -27.307 1.00 83.06 186 ASP A O 1
ATOM 1371 N N . PRO A 1 187 ? 20.124 -0.171 -28.875 1.00 79.50 187 PRO A N 1
ATOM 1372 C CA . PRO A 1 187 ? 19.951 -1.300 -27.963 1.00 79.50 187 PRO A CA 1
ATOM 1373 C C . PRO A 1 187 ? 21.297 -1.714 -27.346 1.00 79.50 187 PRO A C 1
ATOM 1375 O O . PRO A 1 187 ? 22.341 -1.655 -28.000 1.00 79.50 187 PRO A O 1
ATOM 1378 N N . GLU A 1 188 ? 21.298 -2.131 -26.072 1.00 68.56 188 GLU A N 1
ATOM 1379 C CA . GLU A 1 188 ? 22.539 -2.502 -25.362 1.00 68.56 188 GLU A CA 1
ATOM 1380 C C . GLU A 1 188 ? 23.178 -3.798 -25.898 1.00 68.56 188 GLU A C 1
ATOM 1382 O O . GLU A 1 188 ? 24.403 -3.938 -25.840 1.00 68.56 188 GLU A O 1
ATOM 1387 N N . ASP A 1 189 ? 22.372 -4.694 -26.476 1.00 63.72 189 ASP A N 1
ATOM 1388 C CA . ASP A 1 189 ? 22.785 -5.969 -27.075 1.00 63.72 189 ASP A CA 1
ATOM 1389 C C . ASP A 1 189 ? 22.727 -5.925 -28.619 1.00 63.72 189 ASP A C 1
ATOM 1391 O O . ASP A 1 189 ? 22.234 -6.847 -29.264 1.00 63.72 189 ASP A O 1
ATOM 1395 N N . ASP A 1 190 ? 23.254 -4.858 -29.235 1.00 63.44 190 ASP A N 1
ATOM 1396 C CA . ASP A 1 190 ? 23.445 -4.781 -30.694 1.00 63.44 190 ASP A CA 1
ATOM 1397 C C . ASP A 1 190 ? 24.494 -5.815 -31.164 1.00 63.44 190 ASP A C 1
ATOM 1399 O O . ASP A 1 190 ? 25.700 -5.546 -31.240 1.00 63.44 190 ASP A O 1
ATOM 1403 N N . ASP A 1 191 ? 24.045 -7.040 -31.447 1.00 63.25 191 ASP A N 1
ATOM 1404 C CA . ASP A 1 191 ? 24.866 -8.106 -32.024 1.00 63.25 191 ASP A CA 1
ATOM 1405 C C . ASP A 1 191 ? 24.918 -8.053 -33.561 1.00 63.25 191 ASP A C 1
ATOM 1407 O O . ASP A 1 191 ? 25.553 -8.908 -34.205 1.00 63.25 191 ASP A O 1
ATOM 1411 N N . ASN A 1 192 ? 24.331 -7.011 -34.164 1.00 65.88 192 ASN A N 1
ATOM 1412 C CA . ASN A 1 192 ? 24.190 -6.929 -35.599 1.00 65.88 192 ASN A CA 1
ATOM 1413 C C . ASN A 1 192 ? 25.524 -6.649 -36.287 1.00 65.88 192 ASN A C 1
ATOM 1415 O O . ASN A 1 192 ? 26.211 -5.640 -36.110 1.00 65.88 192 ASN A O 1
ATOM 1419 N N . MET A 1 193 ? 25.908 -7.580 -37.158 1.00 63.06 193 MET A N 1
ATOM 1420 C CA . MET A 1 193 ? 27.219 -7.560 -37.806 1.00 63.06 193 MET A CA 1
ATOM 1421 C C . MET A 1 193 ? 27.375 -6.420 -38.831 1.00 63.06 193 MET A C 1
ATOM 1423 O O . MET A 1 193 ? 28.489 -6.177 -39.305 1.00 63.06 193 MET A O 1
ATOM 1427 N N . ASP A 1 194 ? 26.277 -5.760 -39.214 1.00 76.06 194 ASP A N 1
ATOM 1428 C CA . ASP A 1 194 ? 26.249 -4.656 -40.177 1.00 76.06 194 ASP A CA 1
ATOM 1429 C C . ASP A 1 194 ? 26.258 -3.256 -39.534 1.00 76.06 194 ASP A C 1
ATOM 1431 O O . ASP A 1 194 ? 26.394 -2.265 -40.260 1.00 76.06 194 ASP A O 1
ATOM 1435 N N . GLY A 1 195 ? 26.219 -3.184 -38.196 1.00 70.00 195 GLY A N 1
ATOM 1436 C CA . GLY A 1 195 ? 26.238 -1.944 -37.422 1.00 70.00 195 GLY A CA 1
ATOM 1437 C C . GLY A 1 195 ? 24.934 -1.150 -37.486 1.00 70.00 195 GLY A C 1
ATOM 1438 O O . GLY A 1 195 ? 24.9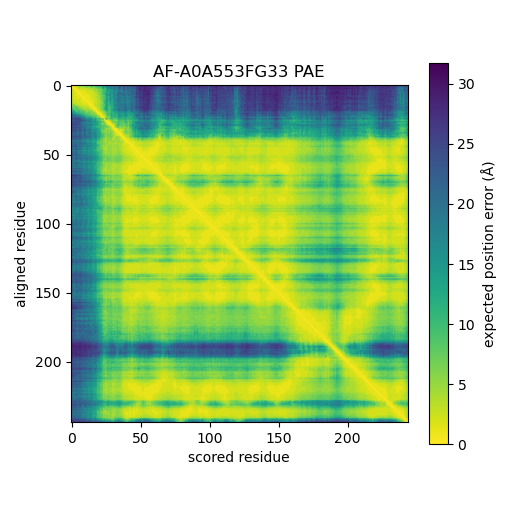75 0.069 -37.305 1.00 70.00 195 GLY A O 1
ATOM 1439 N N . THR A 1 196 ? 23.818 -1.802 -37.825 1.00 75.00 196 THR A N 1
ATOM 1440 C CA . THR A 1 196 ? 22.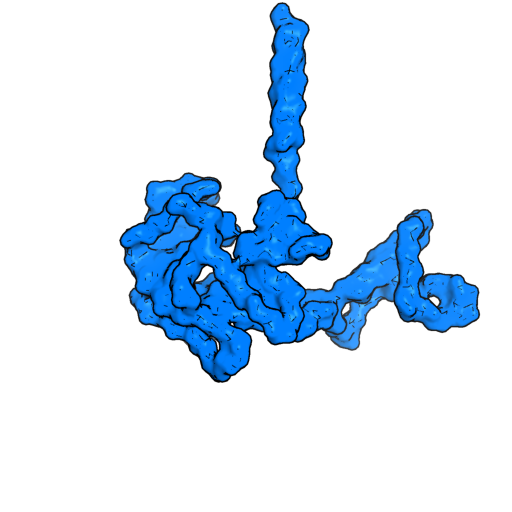477 -1.238 -37.660 1.00 75.00 196 THR A CA 1
ATOM 1441 C C . THR A 1 196 ? 21.846 -1.742 -36.359 1.00 75.00 196 THR A C 1
ATOM 1443 O O . THR A 1 196 ? 21.857 -2.953 -36.141 1.00 75.00 196 THR A O 1
ATOM 1446 N N . PRO A 1 197 ? 21.271 -0.847 -35.533 1.00 78.50 197 PRO A N 1
ATOM 1447 C CA . PRO A 1 197 ? 20.557 -1.236 -34.319 1.00 78.50 197 PRO A CA 1
ATOM 1448 C C . PRO A 1 197 ? 19.484 -2.302 -34.586 1.00 78.50 197 PRO A C 1
ATOM 1450 O O . PRO A 1 197 ? 18.613 -2.096 -35.437 1.00 78.50 197 PRO A O 1
ATOM 1453 N N . GLU A 1 198 ? 19.519 -3.420 -33.855 1.00 85.44 198 GLU A N 1
ATOM 1454 C CA . GLU A 1 198 ? 18.420 -4.394 -33.814 1.00 85.44 198 GLU A CA 1
ATOM 1455 C C . GLU A 1 198 ? 17.611 -4.230 -32.539 1.00 85.44 198 GLU A C 1
ATOM 1457 O O . GLU A 1 198 ? 18.066 -4.593 -31.463 1.00 85.44 198 GLU A O 1
ATOM 1462 N N . TYR A 1 199 ? 16.407 -3.691 -32.681 1.00 89.44 199 TYR A N 1
ATOM 1463 C CA . TYR A 1 199 ? 15.457 -3.611 -31.581 1.00 89.44 199 TYR A CA 1
ATOM 1464 C C . TYR A 1 199 ? 14.539 -4.825 -31.579 1.00 89.44 199 TYR A C 1
ATOM 1466 O O . TYR A 1 199 ? 14.060 -5.274 -32.632 1.00 89.44 199 TYR A O 1
ATOM 1474 N N . ASP A 1 200 ? 14.189 -5.279 -30.389 1.00 89.25 200 ASP A N 1
ATOM 1475 C CA . ASP A 1 200 ? 13.188 -6.302 -30.194 1.00 89.25 200 ASP A CA 1
ATOM 1476 C C . ASP A 1 200 ? 11.797 -5.856 -30.648 1.00 89.25 200 ASP A C 1
ATOM 1478 O O . ASP A 1 200 ? 11.416 -4.685 -30.665 1.00 89.25 200 ASP A O 1
ATOM 1482 N N . THR A 1 201 ? 10.979 -6.837 -31.028 1.00 90.94 201 THR A N 1
ATOM 1483 C CA . THR A 1 201 ? 9.627 -6.593 -31.565 1.00 90.94 201 THR A CA 1
ATOM 1484 C C . THR A 1 201 ? 8.524 -7.282 -30.768 1.00 90.94 201 THR A C 1
ATOM 1486 O O . THR A 1 201 ? 7.340 -7.155 -31.099 1.00 90.94 201 THR A O 1
ATOM 1489 N N . ALA A 1 202 ? 8.888 -8.017 -29.719 1.00 92.56 202 ALA A N 1
ATOM 1490 C CA . ALA A 1 202 ? 7.975 -8.744 -28.854 1.00 92.56 202 ALA A CA 1
ATOM 1491 C C . ALA A 1 202 ? 8.610 -8.974 -27.481 1.00 92.56 202 ALA A C 1
ATOM 1493 O O . ALA A 1 202 ? 9.824 -8.951 -27.351 1.00 92.56 202 ALA A O 1
ATOM 1494 N N . PHE A 1 203 ? 7.770 -9.215 -26.475 1.00 93.50 203 PHE A N 1
ATOM 1495 C CA . PHE A 1 203 ? 8.236 -9.624 -25.154 1.00 93.50 203 PHE A CA 1
ATOM 1496 C C . PHE A 1 203 ? 8.820 -11.037 -25.165 1.00 93.50 203 PHE A C 1
ATOM 1498 O O . PHE A 1 203 ? 8.329 -11.909 -25.895 1.00 93.50 203 PHE A O 1
ATOM 1505 N N . ASP A 1 204 ? 9.769 -11.270 -24.264 1.00 90.56 204 ASP A N 1
ATOM 1506 C CA . ASP A 1 204 ? 10.323 -12.582 -23.972 1.00 90.56 204 ASP A CA 1
ATOM 1507 C C . ASP A 1 204 ? 9.265 -13.595 -23.494 1.00 90.56 204 ASP A C 1
ATOM 1509 O O . ASP A 1 204 ? 8.193 -13.265 -22.966 1.00 90.56 204 ASP A O 1
ATOM 1513 N N . MET A 1 205 ? 9.561 -14.884 -23.695 1.00 91.19 205 MET A N 1
ATOM 1514 C CA . MET A 1 205 ? 8.679 -15.992 -23.314 1.00 91.19 205 MET A CA 1
ATOM 1515 C C . MET A 1 205 ? 9.439 -17.123 -22.591 1.00 91.19 205 MET A C 1
ATOM 1517 O O . MET A 1 205 ? 9.992 -18.005 -23.256 1.00 91.19 205 MET A O 1
ATOM 1521 N N . PRO A 1 206 ? 9.373 -17.202 -21.244 1.00 92.00 206 PRO A N 1
ATOM 1522 C CA . PRO A 1 206 ? 8.739 -16.240 -20.331 1.00 92.00 206 PRO A CA 1
ATOM 1523 C C . PRO A 1 206 ? 9.518 -14.919 -20.267 1.00 92.00 206 PRO A C 1
ATOM 1525 O O . PRO A 1 206 ? 10.725 -14.939 -20.471 1.00 92.00 206 PRO A O 1
ATOM 1528 N N . GLY A 1 207 ? 8.832 -13.816 -19.953 1.00 91.38 207 GLY A N 1
ATOM 1529 C CA . GLY A 1 207 ? 9.490 -12.533 -19.690 1.00 91.38 207 GLY A CA 1
ATOM 1530 C C . GLY A 1 207 ? 10.395 -12.592 -18.458 1.00 91.38 207 GLY A C 1
ATOM 1531 O O . GLY A 1 207 ? 10.192 -13.440 -17.579 1.00 91.38 207 GLY A O 1
ATOM 1532 N N . VAL A 1 208 ? 11.367 -11.687 -18.398 1.00 91.69 208 VAL A N 1
ATOM 1533 C CA . VAL A 1 208 ? 12.311 -11.546 -17.283 1.00 91.69 208 VAL A CA 1
ATOM 1534 C C . VAL A 1 208 ? 11.827 -10.449 -16.342 1.00 91.69 208 VAL A C 1
ATOM 1536 O O . VAL A 1 208 ? 11.510 -9.348 -16.778 1.00 91.69 208 VAL A O 1
ATOM 1539 N N . ASP A 1 209 ? 11.758 -10.729 -15.042 1.00 92.00 209 ASP A N 1
ATOM 1540 C CA . ASP A 1 209 ? 11.370 -9.704 -14.075 1.00 92.00 209 ASP A CA 1
ATOM 1541 C C . ASP A 1 209 ? 12.535 -8.748 -13.817 1.00 92.00 209 ASP A C 1
ATOM 1543 O O . ASP A 1 209 ? 13.531 -9.107 -13.193 1.00 92.00 209 ASP A O 1
ATOM 1547 N N . THR A 1 210 ? 12.416 -7.511 -14.293 1.00 90.12 210 THR A N 1
ATOM 1548 C CA . THR A 1 210 ? 13.434 -6.479 -14.063 1.00 90.12 210 THR A CA 1
ATOM 1549 C C . THR A 1 210 ? 13.564 -6.120 -12.582 1.00 90.12 210 THR A C 1
ATOM 1551 O O . THR A 1 210 ? 14.621 -5.662 -12.148 1.00 90.12 210 THR A O 1
ATOM 1554 N N . PHE A 1 211 ? 12.498 -6.319 -11.810 1.00 87.88 211 PHE A N 1
ATOM 1555 C CA . PHE A 1 211 ? 12.420 -5.929 -10.407 1.00 87.88 211 PHE A CA 1
ATOM 1556 C C . PHE A 1 211 ? 12.589 -7.120 -9.459 1.00 87.88 211 PHE A C 1
ATOM 1558 O O . PHE A 1 211 ? 12.369 -6.975 -8.256 1.00 87.88 211 PHE A O 1
ATOM 1565 N N . GLU A 1 212 ? 13.031 -8.272 -9.983 1.00 89.25 212 GLU A N 1
ATOM 1566 C CA . GLU A 1 212 ? 13.363 -9.446 -9.177 1.00 89.25 212 GLU A CA 1
ATOM 1567 C C . GLU A 1 212 ? 14.300 -9.057 -8.019 1.00 89.25 212 GLU A C 1
ATOM 1569 O O . GLU A 1 212 ? 15.201 -8.228 -8.164 1.00 89.25 212 GLU A O 1
ATOM 1574 N N . ASP A 1 213 ? 14.062 -9.650 -6.849 1.00 87.56 213 ASP A N 1
ATOM 1575 C CA . ASP A 1 213 ? 14.768 -9.402 -5.586 1.00 87.56 213 ASP A CA 1
ATOM 1576 C C . ASP A 1 213 ? 14.581 -8.002 -4.960 1.00 87.56 213 ASP A C 1
ATOM 1578 O O . ASP A 1 213 ? 15.033 -7.774 -3.832 1.00 87.56 213 ASP A O 1
ATOM 1582 N N . LEU A 1 214 ? 13.901 -7.054 -5.609 1.00 90.06 214 LEU A N 1
ATOM 1583 C CA . LEU A 1 214 ? 13.618 -5.764 -4.980 1.00 90.06 214 LEU A CA 1
ATOM 1584 C C . LEU A 1 214 ? 12.533 -5.882 -3.908 1.00 90.06 214 LEU A C 1
ATOM 1586 O O . LEU A 1 214 ? 11.674 -6.761 -3.927 1.00 90.06 214 LEU A O 1
ATOM 1590 N N . ASN A 1 215 ? 12.599 -4.977 -2.935 1.00 90.50 215 ASN A N 1
ATOM 1591 C CA . ASN A 1 215 ? 11.698 -4.938 -1.794 1.00 90.50 215 ASN A CA 1
ATOM 1592 C C . ASN A 1 215 ? 10.853 -3.663 -1.775 1.00 90.50 215 ASN A C 1
ATOM 1594 O O . ASN A 1 215 ? 11.258 -2.597 -2.243 1.00 90.50 215 ASN A O 1
ATOM 1598 N N . THR A 1 216 ? 9.714 -3.785 -1.106 1.00 92.88 216 THR A N 1
ATOM 1599 C CA . THR A 1 216 ? 8.821 -2.709 -0.682 1.00 92.88 216 THR A CA 1
ATOM 1600 C C . THR A 1 216 ? 8.549 -2.828 0.822 1.00 92.88 216 THR A C 1
ATOM 1602 O O . THR A 1 216 ? 8.829 -3.856 1.450 1.00 92.88 216 THR A O 1
ATOM 1605 N N . LEU A 1 217 ? 7.988 -1.792 1.441 1.00 94.50 217 LEU A N 1
ATOM 1606 C CA . LEU A 1 217 ? 7.363 -1.890 2.758 1.00 94.50 217 LEU A CA 1
ATOM 1607 C C . LEU A 1 217 ? 5.870 -2.168 2.595 1.00 94.50 217 LEU A C 1
ATOM 1609 O O . LEU A 1 217 ? 5.148 -1.376 2.002 1.00 94.50 217 LEU A O 1
ATOM 1613 N N . SER A 1 218 ? 5.373 -3.242 3.207 1.00 96.31 218 SER A N 1
ATOM 1614 C CA . SER A 1 218 ? 3.946 -3.577 3.156 1.00 96.31 218 SER A CA 1
ATOM 1615 C C . SER A 1 218 ? 3.266 -3.374 4.501 1.00 96.31 218 SER A C 1
ATOM 1617 O O . SER A 1 218 ? 3.753 -3.841 5.535 1.00 96.31 218 SER A O 1
ATOM 1619 N N . VAL A 1 219 ? 2.076 -2.779 4.476 1.00 98.25 219 VAL A N 1
ATOM 1620 C CA . VAL A 1 219 ? 1.071 -2.874 5.540 1.00 98.25 219 VAL A CA 1
ATOM 1621 C C . VAL A 1 219 ? -0.049 -3.781 5.052 1.00 98.25 219 VAL A C 1
ATOM 1623 O O . VAL A 1 219 ? -0.693 -3.486 4.050 1.00 98.25 219 VAL A O 1
ATOM 1626 N N . VAL A 1 220 ? -0.303 -4.874 5.770 1.00 98.38 220 VAL A N 1
ATOM 1627 C CA . VAL A 1 220 ? -1.353 -5.846 5.438 1.00 98.38 220 VAL A CA 1
ATOM 1628 C C . VAL A 1 220 ? -2.371 -5.876 6.567 1.00 98.38 220 VAL A C 1
ATOM 1630 O O . VAL A 1 220 ? -2.014 -6.093 7.729 1.00 98.38 220 VAL A O 1
ATOM 1633 N N . ILE A 1 221 ? -3.640 -5.666 6.227 1.00 98.81 221 ILE A N 1
ATOM 1634 C CA . ILE A 1 221 ? -4.748 -5.613 7.178 1.00 98.81 221 ILE A CA 1
ATOM 1635 C C . ILE A 1 221 ? -5.860 -6.530 6.685 1.00 98.81 221 ILE A C 1
ATOM 1637 O O . ILE A 1 221 ? -6.468 -6.291 5.645 1.00 98.81 221 ILE A O 1
ATOM 1641 N N . GLU A 1 222 ? -6.149 -7.570 7.455 1.00 98.69 222 GLU A N 1
ATOM 1642 C CA . GLU A 1 222 ? -7.281 -8.459 7.223 1.00 98.69 222 GLU A CA 1
ATOM 1643 C C . GLU A 1 222 ? -8.415 -8.097 8.186 1.00 98.69 222 GLU A C 1
ATOM 1645 O O . GLU A 1 222 ? -8.194 -7.962 9.392 1.00 98.69 222 GLU A O 1
ATOM 1650 N N . VAL A 1 223 ? -9.630 -7.928 7.664 1.00 98.44 223 VAL A N 1
ATOM 1651 C CA . VAL A 1 223 ? -10.816 -7.542 8.442 1.00 98.44 223 VAL A CA 1
ATOM 1652 C C . VAL A 1 223 ? -12.002 -8.463 8.152 1.00 98.44 223 VAL A C 1
ATOM 1654 O O . VAL A 1 223 ? -12.142 -8.938 7.022 1.00 98.44 223 VAL A O 1
ATOM 1657 N N . PRO A 1 224 ? -12.912 -8.679 9.119 1.00 97.50 224 PRO A N 1
ATOM 1658 C CA . PRO A 1 224 ? -14.158 -9.393 8.863 1.00 97.50 224 PRO A CA 1
ATOM 1659 C C . PRO A 1 224 ? -15.031 -8.632 7.866 1.00 97.50 224 PRO A C 1
ATOM 1661 O O . PRO A 1 224 ? -15.256 -7.439 8.032 1.00 97.50 224 PRO A O 1
ATOM 1664 N N . LYS A 1 225 ? -15.636 -9.309 6.889 1.00 96.12 225 LYS A N 1
ATOM 1665 C CA . LYS A 1 225 ? -16.580 -8.676 5.948 1.00 96.12 225 LYS A CA 1
ATOM 1666 C C . LYS A 1 225 ? -17.701 -7.927 6.668 1.00 96.12 225 LYS A C 1
ATOM 1668 O O . LYS A 1 225 ? -18.095 -6.840 6.261 1.00 96.12 225 LYS A O 1
ATOM 1673 N N . SER A 1 226 ? -18.170 -8.480 7.788 1.00 95.19 226 SER A N 1
ATOM 1674 C CA . SER A 1 226 ? -19.225 -7.884 8.609 1.00 95.19 226 SER A CA 1
ATOM 1675 C C . SER A 1 226 ? -18.842 -6.556 9.271 1.00 95.19 226 SER A C 1
ATOM 1677 O O . SER A 1 226 ? -19.736 -5.851 9.731 1.00 95.19 226 SER A O 1
ATOM 1679 N N . SER A 1 227 ? -17.550 -6.213 9.377 1.00 95.56 227 SER A N 1
ATOM 1680 C CA . SER A 1 227 ? -17.131 -4.907 9.907 1.00 95.56 227 SER A CA 1
ATOM 1681 C C . SER A 1 227 ? -17.185 -3.793 8.860 1.00 95.56 227 SER A C 1
ATOM 1683 O O . SER A 1 227 ? -17.112 -2.629 9.243 1.00 95.56 227 SER A O 1
ATOM 1685 N N . LEU A 1 228 ? -17.370 -4.122 7.574 1.00 95.50 228 LEU A N 1
ATOM 1686 C CA . LEU A 1 228 ? -17.462 -3.145 6.480 1.00 95.50 228 LEU A CA 1
ATOM 1687 C C . LEU A 1 228 ? -18.897 -2.692 6.174 1.00 95.50 228 LEU A C 1
ATOM 1689 O O . LEU A 1 228 ? -19.134 -1.953 5.220 1.00 95.50 228 LEU A O 1
ATOM 1693 N N . GLY A 1 229 ? -19.864 -3.126 6.983 1.00 90.56 229 GLY A N 1
ATOM 1694 C CA . GLY A 1 229 ? -21.283 -2.863 6.776 1.00 90.56 229 GLY A CA 1
ATOM 1695 C C . GLY A 1 229 ? -22.012 -4.055 6.159 1.00 90.56 229 GLY A C 1
ATOM 1696 O O . GLY A 1 229 ? -21.628 -5.208 6.341 1.00 90.56 229 GLY A O 1
ATOM 1697 N N . SER A 1 230 ? -23.129 -3.777 5.483 1.00 88.06 230 SER A N 1
ATOM 1698 C CA . SER A 1 230 ? -24.028 -4.810 4.931 1.00 88.06 230 SER A CA 1
ATOM 1699 C C . SER A 1 230 ? -24.123 -4.806 3.406 1.00 88.06 230 SER A C 1
ATOM 1701 O O . SER A 1 230 ? -24.876 -5.600 2.839 1.00 88.06 230 SER A O 1
ATOM 1703 N N . SER A 1 231 ? -23.379 -3.918 2.743 1.00 85.88 231 SER A N 1
ATOM 1704 C CA . SER A 1 231 ? -23.394 -3.837 1.288 1.00 85.88 231 SER A CA 1
ATOM 1705 C C . SER A 1 231 ? -22.717 -5.055 0.660 1.00 85.88 231 SER A C 1
ATOM 1707 O O . SER A 1 231 ? -21.714 -5.563 1.158 1.00 85.88 231 SER A O 1
ATOM 1709 N N . ALA A 1 232 ? -23.269 -5.518 -0.461 1.00 83.19 232 ALA A N 1
ATOM 1710 C CA . ALA A 1 232 ? -22.678 -6.589 -1.261 1.00 83.19 232 ALA A CA 1
ATOM 1711 C C . ALA A 1 232 ? -21.493 -6.102 -2.115 1.00 83.19 232 ALA A C 1
ATOM 1713 O O . ALA A 1 232 ? -20.737 -6.921 -2.631 1.00 83.19 232 ALA A O 1
ATOM 1714 N N . GLN A 1 233 ? -21.361 -4.786 -2.290 1.00 88.25 233 GLN A N 1
ATOM 1715 C CA . GLN A 1 233 ? -20.299 -4.128 -3.045 1.00 88.25 233 GLN A CA 1
ATOM 1716 C C . GLN A 1 233 ? -19.841 -2.887 -2.281 1.00 88.25 233 GLN A C 1
ATOM 1718 O O . GLN A 1 233 ? -20.657 -2.182 -1.693 1.00 88.25 233 GLN A O 1
ATOM 1723 N N . PHE A 1 234 ? -18.547 -2.616 -2.301 1.00 93.88 234 PHE A N 1
ATOM 1724 C CA . PHE A 1 234 ? -17.973 -1.388 -1.770 1.00 93.88 234 PHE A CA 1
ATOM 1725 C C . PHE A 1 234 ? -16.821 -0.971 -2.680 1.00 93.88 234 PHE A C 1
ATOM 1727 O O . PHE A 1 234 ? -16.252 -1.807 -3.389 1.00 93.88 234 PHE A O 1
ATOM 1734 N N . SER A 1 235 ? -16.499 0.311 -2.651 1.00 95.44 235 SER A N 1
ATOM 1735 C CA . SER A 1 235 ? -15.286 0.859 -3.245 1.00 95.44 235 SER A CA 1
ATOM 1736 C C . SER A 1 235 ? -14.283 1.120 -2.133 1.00 95.44 235 SER A C 1
ATOM 1738 O O . SER A 1 235 ? -14.670 1.461 -1.013 1.00 95.44 235 SER A O 1
ATOM 1740 N N . SER A 1 236 ? -12.997 0.978 -2.428 1.00 97.00 236 SER A N 1
ATOM 1741 C CA . SER A 1 236 ? -11.951 1.391 -1.502 1.00 97.00 236 SER A CA 1
ATOM 1742 C C . SER A 1 236 ? -10.778 2.028 -2.225 1.00 97.00 236 SER A C 1
ATOM 1744 O O . SER A 1 236 ? -10.480 1.700 -3.374 1.00 97.00 236 SER A O 1
ATOM 1746 N N . TRP A 1 237 ? -10.126 2.953 -1.536 1.00 96.38 237 TRP A N 1
ATOM 1747 C CA . TRP A 1 237 ? -8.905 3.615 -1.976 1.00 96.38 237 TRP A CA 1
ATOM 1748 C C . TRP A 1 237 ? -8.004 3.852 -0.771 1.00 96.38 237 TRP A C 1
ATOM 1750 O O . TRP A 1 237 ? -8.440 3.721 0.374 1.00 96.38 237 TRP A O 1
ATOM 1760 N N . VAL A 1 238 ? -6.739 4.166 -1.026 1.00 95.75 238 VAL A N 1
ATOM 1761 C CA . VAL A 1 238 ? -5.754 4.418 0.022 1.00 95.75 238 VAL A CA 1
ATOM 1762 C C . VAL A 1 238 ? -5.138 5.799 -0.148 1.00 95.75 238 VAL A C 1
ATOM 1764 O O . VAL A 1 238 ? -4.926 6.259 -1.269 1.00 95.75 238 VAL A O 1
ATOM 1767 N N . GLU A 1 239 ? -4.860 6.451 0.974 1.00 93.62 239 GLU A N 1
ATOM 1768 C CA . GLU A 1 239 ? -4.198 7.748 1.035 1.00 93.62 239 GLU A CA 1
ATOM 1769 C C . GLU A 1 239 ? -3.038 7.707 2.031 1.00 93.62 239 GLU A C 1
ATOM 1771 O O . GLU A 1 239 ? -3.123 7.083 3.092 1.00 93.62 239 GLU A O 1
ATOM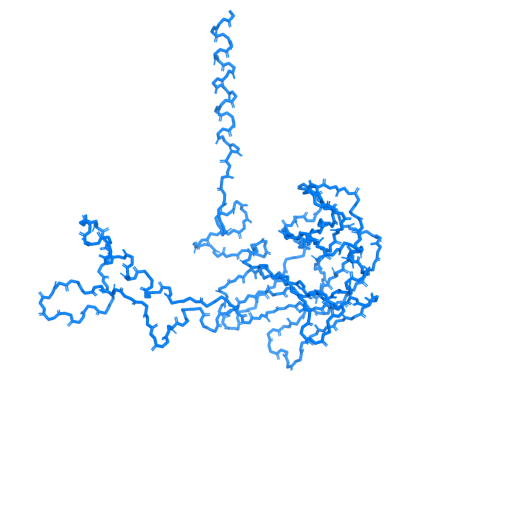 1776 N N . SER A 1 240 ? -1.951 8.401 1.700 1.00 91.62 240 SER A N 1
ATOM 1777 C CA . SER A 1 240 ? -0.865 8.720 2.624 1.00 91.62 240 SER A CA 1
ATOM 1778 C C . SER A 1 240 ? -1.076 10.134 3.160 1.00 91.62 240 SER A C 1
ATOM 1780 O O . SER A 1 240 ? -1.117 11.100 2.394 1.00 91.62 240 SER A O 1
ATOM 1782 N N . LEU A 1 241 ? -1.193 10.276 4.473 1.00 89.44 241 LEU A N 1
ATOM 1783 C CA . LEU A 1 241 ? -1.545 11.530 5.127 1.00 89.44 241 LEU A CA 1
ATOM 1784 C C . LEU A 1 241 ? -0.491 11.890 6.173 1.00 89.44 241 LEU A C 1
ATOM 1786 O O . LEU A 1 241 ? -0.053 11.040 6.948 1.00 89.44 241 LEU A O 1
ATOM 1790 N N . ASN A 1 242 ? -0.118 13.170 6.234 1.00 81.75 242 ASN A N 1
ATOM 1791 C CA . ASN A 1 242 ? 0.671 13.679 7.352 1.00 81.75 242 ASN A CA 1
ATOM 1792 C C . ASN A 1 242 ? -0.193 13.694 8.608 1.00 81.75 242 ASN A C 1
ATOM 1794 O O . ASN A 1 242 ? -1.320 14.196 8.600 1.00 81.75 242 ASN A O 1
ATOM 1798 N N . LYS A 1 243 ? 0.360 13.195 9.707 1.00 64.81 243 LYS A N 1
ATOM 1799 C CA . LYS A 1 243 ? -0.309 13.208 11.000 1.00 64.81 243 LYS A CA 1
ATOM 1800 C C . LYS A 1 243 ? -0.510 14.649 11.491 1.00 64.81 243 LYS A C 1
ATOM 1802 O O . LYS A 1 243 ? 0.463 15.371 11.708 1.00 64.81 243 LYS A O 1
ATOM 1807 N N . GLN A 1 244 ? -1.769 15.056 11.670 1.00 53.53 244 GLN A N 1
ATOM 1808 C CA . GLN A 1 244 ? -2.146 16.326 12.309 1.00 53.53 244 GLN A CA 1
ATOM 1809 C C . GLN A 1 244 ? -2.297 16.188 13.827 1.00 53.53 244 GLN A C 1
ATOM 1811 O O . GLN A 1 244 ? -2.733 15.109 14.296 1.00 53.53 244 GLN A O 1
#

Radius of gyration: 23.05 Å; Cα contacts (8 Å, |Δi|>4): 475; chains: 1; bounding box: 51×66×59 Å

pLDDT: mean 88.0, std 11.76, range [51.56, 98.81]

Sequence (244 aa):
MKKLILGLAVMALVTSGLYLIGADHIDAPAVGSLTTGSTAADITDYFAFESPANSDNYVFVCNVLGLSAPGDDITFDEDVMYEINIDNNADNVEDLVIQANFKEGNVIVRGPVAPSATGLSSTIETSGNRVTAPITRIGDNTPSTATSGGVTVFAGPRDDPFFMDFFQFTDIVNGAGDFLGLDVPDPEDDDNMDGTPEYDTAFDMPGVDTFEDLNTLSVVIEVPKSSLGSSAQFSSWVESLNKQ

Foldseek 3Di:
DVVVVVVVVVVVVVVVVVVPDDDDQQRPVPQHDPVGFGDLQGFNDWDWAQDPVDNQKIKIKTWGRWQAAPPDFDDHDQQKKKKKFKFQPPPPKGQFIWIWGDDPQKIKIFDRDGAPDIDDDGADDPDGDIWIWGADGPPDPDWIWTDDPQKIKGKYKDQDPDFDLVLLVLLLVQVVCVVVVHDGDARPPQPDPVPDGDGDNDADVVHDGPSPNIMIIMIMMMHGPVRSPDHPDMDIDMGMHGHD

Secondary structure (DSSP, 8-state):
-HHHHHHHHHHHHHHHHTT-----GGGSTTTEETTTEE-TT-EEEEEEEE-SS-TTEEEEEEEEEEEEPTT------TTEEEEEEEESSSSSS-SEEEEEEEETTEEEEEEEE--SS-SS------SS-EEEEEPPPTT-SS--EEEETTEEEEEEEEE------HHHHHHHHHHHHHHTT---PPPTT---TTS------S--SSPP-TTTT-EEEEEEEEEEGGGG-S-S--EEEEEEEE--

Nearest PDB structures (foldseek):
  3vv1-assembly1_B  TM=1.900E-01  e=2.357E-01  Caenorhabditis elegans
  6n44-assembly4_G-3  TM=2.268E-01  e=7.771E-01  Ovis aries
  8fez-assembly1_B  TM=2.666E-01  e=2.705E+00  Severe acute respiratory syndrome coronavirus 2
  6w18-assembly1_D  TM=1.702E-01  e=4.911E+00  Schizosaccharomyces pombe 972h-
  5vba-assembly2_B  TM=2.757E-01  e=9.415E+00  Tequatrovirus T4

Mean predicted aligned error: 8.47 Å